Protein AF-A0A2G6N651-F1 (afdb_monomer_lite)

Foldseek 3Di:
DDDDDDDPDDPDPPDDDPPLVLCVLLVFQDQLLDPDLDPLLLDCDPLLVVLLVLLVVCQVVQLAEAEEEEAPQLCLVVSVVVNCVVCVVAAAEAEAEQQQDALQVVLQSVCVSVPRHDDPPPDSVVSLVVVLVVLVVCQVRHAYEYEYAACLSYDLNNLQCVLSQQVSADPRHRSYHYYHYHYVSVVVSCPDPSNVSVVVSHPYYRYRYADDLVSLQVSSVSSRVSRPRPPQEEEPSQNSVLQCVVCVNRSSSSSQLVSQQSVQCVVVSHSYRDNVSSVVSVVVVVVVVCVVVVPDDDVVVVVVVVVVVVVVVVVVVVVPDDPDDDDDDDDDDDDDDDDDDDDDDDDD

Sequence (348 aa):
MSQPMFKPVLPDPAEKPPERVYLDYYRLAEAPFAITPDPDFLFSSNGHRQVLDAIGYAIDGYMGFVLLTGEVGTGKTTICRALLDRLNGKAETVYVINPSISGHELLANILADIGTPPEAGTGKKELIDRLSRHVLANHWQYPFVVIIDDAQTMPLETLEELRLLSNLETDKRKLIQVVLSGQPELLNMLADKRLRQLKQRIAINCHLSPLSAPETESYISRRLHVAGNQGQINFSRAAVRLIHKASGGIPRLINRVSDFSLTAGYVEDSPAIKPAHVKRALCELYDFNLQANGCGSRKLLYEWIVTTVLLVLISLAFLITPIGAGDTAKTKMIEVPPAHGPAILPLK

Secondary structure (DSSP, 8-state):
-PPPP----PPPTT-PPPP-THHHHHT-SS-TT--S--GGG----HHHHHHHHHHHHHHHTT--EEEEEE-TTSSHHHHHHHHHHHHTTTSEEEEES---S-HHHHHHHHHHHTT-PPPTT--HHHHHHHHHHHHHHHTTT--EEEEETTGGGS-HHHHHHHTTGGG-EETTEESEEEEEEE-HHHHHHHTSGGGHHHHHHEEEEEEEPPPPHHHHHHHHHHHHHHTT--S--EE-HHHHHHHHHHHTT-HHHHHHHHHHHHHHHHHTT-SEE-HHHHHHHHHHHHHHHHHHTTSSSHHHHHHHHHHHHHHHHHHHHHHHS---------------------------

pLDDT: mean 81.43, std 19.02, range [32.41, 97.81]

Radius of gyration: 35.0 Å; chains: 1; bounding box: 118×71×78 Å

Structure (mmCIF, N/CA/C/O backbone):
data_AF-A0A2G6N651-F1
#
_entry.id   AF-A0A2G6N651-F1
#
loop_
_atom_site.group_PDB
_atom_site.id
_atom_site.type_symbol
_atom_site.label_atom_id
_atom_site.label_alt_id
_atom_site.label_comp_id
_atom_site.label_asym_id
_atom_site.label_entity_id
_atom_site.label_seq_id
_atom_site.pdbx_PDB_ins_code
_atom_site.Cartn_x
_atom_site.Cartn_y
_atom_site.Cartn_z
_atom_site.occupancy
_atom_site.B_iso_or_equiv
_atom_site.auth_seq_id
_atom_site.auth_comp_id
_atom_site.auth_asym_id
_atom_site.auth_atom_id
_atom_site.pdbx_PDB_model_num
ATOM 1 N N . MET A 1 1 ? 7.440 50.126 -0.811 1.00 39.06 1 MET A N 1
ATOM 2 C CA . MET A 1 1 ? 7.801 49.251 -1.948 1.00 39.06 1 MET A CA 1
ATOM 3 C C . MET A 1 1 ? 7.381 47.838 -1.583 1.00 39.06 1 MET A C 1
ATOM 5 O O . MET A 1 1 ? 8.071 47.170 -0.828 1.00 39.06 1 MET A O 1
ATOM 9 N N . SER A 1 2 ? 6.178 47.457 -1.998 1.00 36.81 2 SER A N 1
ATOM 10 C CA . SER A 1 2 ? 5.523 46.186 -1.677 1.00 36.81 2 SER A CA 1
ATOM 11 C C . SER A 1 2 ? 5.970 45.123 -2.683 1.00 36.81 2 SER A C 1
ATOM 13 O O . SER A 1 2 ? 5.804 45.318 -3.884 1.00 36.81 2 SER A O 1
ATOM 15 N N . GLN A 1 3 ? 6.556 44.021 -2.209 1.00 37.97 3 GLN A N 1
ATOM 16 C CA . GLN A 1 3 ? 6.883 42.867 -3.052 1.00 37.97 3 GLN A CA 1
ATOM 17 C C . GLN A 1 3 ? 5.591 42.189 -3.547 1.00 37.97 3 GLN A C 1
ATOM 19 O O . GLN A 1 3 ? 4.648 42.059 -2.760 1.00 37.97 3 GLN A O 1
ATOM 24 N N . PRO A 1 4 ? 5.513 41.737 -4.811 1.00 41.44 4 PRO A N 1
ATOM 25 C CA . PRO A 1 4 ? 4.352 41.000 -5.280 1.00 41.44 4 PRO A CA 1
ATOM 26 C C . PRO A 1 4 ? 4.363 39.573 -4.716 1.00 41.44 4 PRO A C 1
ATOM 28 O O . PRO A 1 4 ? 5.315 38.813 -4.879 1.00 41.44 4 PRO A O 1
ATOM 31 N N . MET A 1 5 ? 3.267 39.232 -4.040 1.00 37.62 5 MET A N 1
ATOM 32 C CA . MET A 1 5 ? 2.937 37.904 -3.531 1.00 37.62 5 MET A CA 1
ATOM 33 C C . MET A 1 5 ? 2.771 36.934 -4.710 1.00 37.62 5 MET A C 1
ATOM 35 O O . MET A 1 5 ? 1.875 37.105 -5.537 1.00 37.62 5 MET A O 1
ATOM 39 N N . PHE A 1 6 ? 3.636 35.921 -4.790 1.00 38.62 6 PHE A N 1
ATOM 40 C CA . PHE A 1 6 ? 3.532 34.836 -5.764 1.00 38.62 6 PHE A CA 1
ATOM 41 C C . PHE A 1 6 ? 2.253 34.041 -5.464 1.00 38.62 6 PHE A C 1
ATOM 43 O O . PHE A 1 6 ? 2.203 33.268 -4.508 1.00 38.62 6 PHE A O 1
ATOM 50 N N . LYS A 1 7 ? 1.183 34.275 -6.229 1.00 35.97 7 LYS A N 1
ATOM 51 C CA . LYS A 1 7 ? -0.009 33.424 -6.187 1.00 35.97 7 LYS A CA 1
ATOM 52 C C . LYS A 1 7 ? 0.275 32.195 -7.051 1.00 35.97 7 LYS A C 1
ATOM 54 O O . LYS A 1 7 ? 0.502 32.376 -8.247 1.00 35.97 7 LYS A O 1
ATOM 59 N N . PRO A 1 8 ? 0.280 30.972 -6.496 1.00 34.06 8 PRO A N 1
ATOM 60 C CA . PRO A 1 8 ? 0.364 29.781 -7.322 1.00 34.06 8 PRO A CA 1
ATOM 61 C C . PRO A 1 8 ? -0.899 29.730 -8.183 1.00 34.06 8 PRO A C 1
ATOM 63 O O . PRO A 1 8 ? -2.015 29.657 -7.667 1.00 34.06 8 PRO A O 1
ATOM 66 N N . VAL A 1 9 ? -0.724 29.843 -9.498 1.00 42.00 9 VAL A N 1
ATOM 67 C CA . VAL A 1 9 ? -1.792 29.577 -10.460 1.00 42.00 9 VAL A CA 1
ATOM 68 C C . VAL A 1 9 ? -2.041 28.076 -10.386 1.00 42.00 9 VAL A C 1
ATOM 70 O O . VAL A 1 9 ? -1.180 27.286 -10.768 1.00 42.00 9 VAL A O 1
ATOM 73 N N . LEU A 1 10 ? -3.172 27.681 -9.801 1.00 37.97 10 LEU A N 1
ATOM 74 C CA . LEU A 1 10 ? -3.625 26.298 -9.876 1.00 37.97 10 LEU A CA 1
ATOM 75 C C . LEU A 1 10 ? -3.938 26.001 -11.353 1.00 37.97 10 LEU A C 1
ATOM 77 O O . LEU A 1 10 ? -4.647 26.806 -11.963 1.00 37.97 10 LEU A O 1
ATOM 81 N N . PRO A 1 11 ? -3.396 24.917 -11.936 1.00 41.25 11 PRO A N 1
ATOM 82 C CA . PRO A 1 11 ? -3.705 24.547 -13.312 1.00 41.25 11 PRO A CA 1
ATOM 83 C C . PRO A 1 11 ? -5.207 24.277 -13.461 1.00 41.25 11 PRO A C 1
ATOM 85 O O . PRO A 1 11 ? -5.855 23.791 -12.529 1.00 41.25 11 PRO A O 1
ATOM 88 N N . ASP A 1 12 ? -5.751 24.642 -14.621 1.00 38.34 12 ASP A N 1
ATOM 89 C CA . ASP A 1 12 ? -7.164 24.474 -14.953 1.00 38.34 12 ASP A CA 1
ATOM 90 C C . ASP A 1 12 ? -7.532 22.976 -14.874 1.00 38.34 12 ASP A C 1
ATOM 92 O O . ASP A 1 12 ? -6.855 22.154 -15.495 1.00 38.34 12 ASP A O 1
ATOM 96 N N . PRO A 1 13 ? -8.577 22.570 -14.125 1.00 43.41 13 PRO A N 1
ATOM 97 C CA . PRO A 1 13 ? -9.007 21.172 -14.048 1.00 43.41 13 PRO A CA 1
ATOM 98 C C . PRO A 1 13 ? -9.419 20.561 -15.403 1.00 43.41 13 PRO A C 1
ATOM 100 O O . PRO A 1 13 ? -9.575 19.343 -15.483 1.00 43.41 13 PRO A O 1
ATOM 103 N N . ALA A 1 14 ? -9.592 21.373 -16.453 1.00 36.00 14 ALA A N 1
ATOM 104 C CA . ALA A 1 14 ? -9.844 20.929 -17.824 1.00 36.00 14 ALA A CA 1
ATOM 105 C C . ALA A 1 14 ? -8.576 20.805 -18.700 1.00 36.00 14 ALA A C 1
ATOM 107 O O . ALA A 1 14 ? -8.666 20.328 -19.836 1.00 36.00 14 ALA A O 1
ATOM 108 N N . GLU A 1 15 ? -7.398 21.203 -18.210 1.00 32.41 15 GLU A N 1
ATOM 109 C CA . GLU A 1 15 ? -6.143 21.081 -18.954 1.00 32.41 15 GLU A CA 1
ATOM 110 C C . GLU A 1 15 ? -5.679 19.617 -18.923 1.00 32.41 15 GLU A C 1
ATOM 112 O O . GLU A 1 15 ? -5.190 19.106 -17.911 1.00 32.41 15 GLU A O 1
ATOM 117 N N . LYS A 1 16 ? -5.872 18.900 -20.042 1.00 38.50 16 LYS A N 1
ATOM 118 C CA . LYS A 1 16 ? -5.304 17.558 -20.222 1.00 38.50 16 LYS A CA 1
ATOM 119 C C . LYS A 1 16 ? -3.797 17.635 -19.932 1.00 38.50 16 LYS A C 1
ATOM 121 O O . LYS A 1 16 ? -3.136 18.521 -20.478 1.00 38.50 16 LYS A O 1
ATOM 126 N N . PRO A 1 17 ? -3.235 16.727 -19.109 1.00 39.28 17 PRO A N 1
ATOM 127 C CA . PRO A 1 17 ? -1.793 16.684 -18.892 1.00 39.28 17 PRO A CA 1
ATOM 128 C C . PRO A 1 17 ? -1.089 16.599 -20.253 1.00 39.28 17 PRO A C 1
ATOM 130 O O . PRO A 1 17 ? -1.664 15.987 -21.158 1.00 39.28 17 PRO A O 1
ATOM 133 N N . PRO A 1 18 ? 0.110 17.199 -20.414 1.00 45.91 18 PRO A N 1
ATOM 134 C CA . PRO A 1 18 ? 0.787 17.278 -21.705 1.00 45.91 18 PRO A CA 1
ATOM 135 C C . PRO A 1 18 ? 0.765 15.902 -22.364 1.00 45.91 18 PRO A C 1
ATOM 137 O O . PRO A 1 18 ? 1.262 14.931 -21.783 1.00 45.91 18 PRO A O 1
ATOM 140 N N . GLU A 1 19 ? 0.099 15.822 -23.521 1.00 53.50 19 GLU A N 1
ATOM 141 C CA . GLU A 1 19 ? -0.073 14.581 -24.267 1.00 53.50 19 GLU A CA 1
ATOM 142 C C . GLU A 1 19 ? 1.302 13.939 -24.411 1.00 53.50 19 GLU A C 1
ATOM 144 O O . GLU A 1 19 ? 2.260 14.546 -24.900 1.00 53.50 19 GLU A O 1
ATOM 149 N N . ARG A 1 20 ? 1.439 12.725 -23.876 1.00 68.44 20 ARG A N 1
ATOM 150 C CA . ARG A 1 20 ? 2.701 12.003 -23.948 1.00 68.44 20 ARG A CA 1
ATOM 151 C C . ARG A 1 20 ? 2.924 11.681 -25.418 1.00 68.44 20 ARG A C 1
ATOM 153 O O . ARG A 1 20 ? 2.330 10.744 -25.930 1.00 68.44 20 ARG A O 1
ATOM 160 N N . VAL A 1 21 ? 3.779 12.461 -26.075 1.00 75.00 21 VAL A N 1
ATOM 161 C CA . VAL A 1 21 ? 4.005 12.445 -27.534 1.00 75.00 21 VAL A CA 1
ATOM 162 C C . VAL A 1 21 ? 4.327 11.042 -28.075 1.00 75.00 21 VAL A C 1
ATOM 164 O O . VAL A 1 21 ? 4.040 10.722 -29.223 1.00 75.00 21 VAL A O 1
ATOM 167 N N . TYR A 1 22 ? 4.868 10.157 -27.232 1.00 84.88 22 TYR A N 1
ATOM 168 C CA . TYR A 1 22 ? 5.141 8.774 -27.610 1.00 84.88 22 TYR A CA 1
ATOM 169 C C . TYR A 1 22 ? 3.883 7.901 -27.796 1.00 84.88 22 TYR A C 1
ATOM 171 O O . TYR A 1 22 ? 3.995 6.825 -28.381 1.00 84.88 22 TYR A O 1
ATOM 179 N N . LEU A 1 23 ? 2.713 8.287 -27.269 1.00 88.00 23 LEU A N 1
ATOM 180 C CA . LEU A 1 23 ? 1.499 7.459 -27.310 1.00 88.00 23 LEU A CA 1
ATOM 181 C C . LEU A 1 23 ? 1.041 7.218 -28.743 1.00 88.00 23 LEU A C 1
ATOM 183 O O . LEU A 1 23 ? 0.821 6.066 -29.111 1.00 88.00 23 LEU A O 1
ATOM 187 N N . ASP A 1 24 ? 1.000 8.273 -29.555 1.00 86.00 24 ASP A N 1
ATOM 188 C CA . ASP A 1 24 ? 0.631 8.184 -30.968 1.00 86.00 24 ASP A CA 1
ATOM 189 C C . ASP A 1 24 ? 1.644 7.350 -31.752 1.00 86.00 24 ASP A C 1
ATOM 191 O O . ASP A 1 24 ? 1.274 6.475 -32.537 1.00 86.00 24 ASP A O 1
ATOM 195 N N . TYR A 1 25 ? 2.936 7.571 -31.486 1.00 85.81 25 TYR A N 1
ATOM 196 C CA . TYR A 1 25 ? 4.021 6.836 -32.130 1.00 85.81 25 TYR A CA 1
ATOM 197 C C . TYR A 1 25 ? 3.922 5.326 -31.878 1.00 85.81 25 TYR A C 1
ATOM 199 O O . TYR A 1 25 ? 3.986 4.525 -32.812 1.00 85.81 25 TYR A O 1
ATOM 207 N N . TYR A 1 26 ? 3.723 4.931 -30.619 1.00 87.38 26 TYR A N 1
ATOM 208 C CA . TYR A 1 26 ? 3.605 3.526 -30.237 1.00 87.38 26 TYR A CA 1
ATOM 209 C C . TYR A 1 26 ? 2.176 2.969 -30.321 1.00 87.38 26 TYR A C 1
ATOM 211 O O . TYR A 1 26 ? 1.967 1.798 -29.998 1.00 87.38 26 TYR A O 1
ATOM 219 N N . ARG A 1 27 ? 1.203 3.780 -30.758 1.00 88.31 27 ARG A N 1
ATOM 220 C CA . ARG A 1 27 ? -0.220 3.423 -30.882 1.00 88.31 27 ARG A CA 1
ATOM 221 C C . ARG A 1 27 ? -0.823 2.878 -29.585 1.00 88.31 27 ARG A C 1
ATOM 223 O O . ARG A 1 27 ? -1.561 1.894 -29.594 1.00 88.31 27 ARG A O 1
ATOM 230 N N . LEU A 1 28 ? -0.474 3.502 -28.466 1.00 88.56 28 LEU A N 1
ATOM 231 C CA . LEU A 1 28 ? -1.022 3.171 -27.155 1.00 88.56 28 LEU A CA 1
ATOM 232 C C . LEU A 1 28 ? -2.323 3.939 -26.927 1.00 88.56 28 LEU A C 1
ATOM 234 O O . LEU A 1 28 ? -2.413 5.118 -27.260 1.00 88.56 28 LEU A O 1
ATOM 238 N N . ALA A 1 29 ? -3.316 3.278 -26.334 1.00 87.19 29 ALA A N 1
ATOM 239 C CA . ALA A 1 29 ? -4.596 3.907 -26.006 1.00 87.19 29 ALA A CA 1
ATOM 240 C C . ALA A 1 29 ? -4.458 4.897 -24.840 1.00 87.19 29 ALA A C 1
ATOM 242 O O . ALA A 1 29 ? -5.174 5.892 -24.763 1.00 87.19 29 ALA A O 1
ATOM 243 N N . GLU A 1 30 ? -3.520 4.622 -23.937 1.00 88.25 30 GLU A N 1
ATOM 244 C CA . GLU A 1 30 ? -3.274 5.415 -22.742 1.00 88.25 30 GLU A CA 1
ATOM 245 C C . GLU A 1 30 ? -1.846 5.216 -22.221 1.00 88.25 30 GLU A C 1
ATOM 247 O O . GLU A 1 30 ? -1.067 4.408 -22.724 1.00 88.25 30 GLU A O 1
ATOM 252 N N . ALA A 1 31 ? -1.480 5.981 -21.198 1.00 88.06 31 ALA A N 1
ATOM 253 C CA . ALA A 1 31 ? -0.142 6.011 -20.632 1.00 88.06 31 ALA A CA 1
ATOM 254 C C . ALA A 1 31 ? 0.176 4.766 -19.770 1.00 88.06 31 ALA A C 1
ATOM 256 O O . ALA A 1 31 ? -0.238 4.709 -18.609 1.00 88.06 31 ALA A O 1
ATOM 257 N N . PRO A 1 32 ? 1.030 3.823 -20.229 1.00 88.06 32 PRO A N 1
ATOM 258 C CA . PRO A 1 32 ? 1.250 2.550 -19.542 1.00 88.06 32 PRO A CA 1
ATOM 259 C C . PRO A 1 32 ? 1.902 2.711 -18.175 1.00 88.06 32 PRO A C 1
ATOM 261 O O . PRO A 1 32 ? 1.759 1.851 -17.316 1.00 88.06 32 PRO A O 1
ATOM 264 N N . PHE A 1 33 ? 2.619 3.805 -17.933 1.00 89.25 33 PHE A N 1
ATOM 265 C CA . PHE A 1 33 ? 3.379 4.039 -16.704 1.00 89.25 33 PHE A CA 1
ATOM 266 C C . PHE A 1 33 ? 2.927 5.302 -15.962 1.00 89.25 33 PHE A C 1
ATOM 268 O O . PHE A 1 33 ? 3.703 5.903 -15.219 1.00 89.25 33 PHE A O 1
ATOM 275 N N . ALA A 1 34 ? 1.664 5.703 -16.142 1.00 82.25 34 ALA A N 1
ATOM 276 C CA . ALA A 1 34 ? 1.059 6.741 -15.320 1.00 82.25 34 ALA A CA 1
ATOM 277 C C . ALA A 1 34 ? 1.085 6.353 -13.827 1.00 82.25 34 ALA A C 1
ATOM 279 O O . ALA A 1 34 ? 0.914 5.186 -13.460 1.00 82.25 34 ALA A O 1
ATOM 280 N N . ILE A 1 35 ? 1.329 7.344 -12.966 1.00 70.50 35 ILE A N 1
ATOM 281 C CA . ILE A 1 35 ? 1.385 7.177 -11.501 1.00 70.50 35 ILE A CA 1
ATOM 282 C C . ILE A 1 35 ? -0.032 7.123 -10.898 1.00 70.50 35 ILE A C 1
ATOM 284 O O . ILE A 1 35 ? -0.193 6.760 -9.735 1.00 70.50 35 ILE A O 1
ATOM 288 N N . THR A 1 36 ? -1.058 7.467 -11.680 1.00 62.62 36 THR A N 1
ATOM 289 C CA . THR A 1 36 ? -2.455 7.447 -11.251 1.00 62.62 36 THR A CA 1
ATOM 290 C C . THR A 1 36 ? -2.887 6.035 -10.833 1.00 62.62 36 THR A C 1
ATOM 292 O O . THR A 1 36 ? -2.516 5.054 -11.488 1.00 62.62 36 THR A O 1
ATOM 295 N N . PRO A 1 37 ? -3.635 5.910 -9.721 1.00 57.66 37 PRO A N 1
ATOM 296 C CA . PRO A 1 37 ? -4.156 4.635 -9.252 1.00 57.66 37 PRO A CA 1
ATOM 297 C C . PRO A 1 37 ? -5.323 4.213 -10.146 1.00 57.66 37 PRO A C 1
ATOM 299 O O . PRO A 1 37 ? -6.476 4.514 -9.859 1.00 57.66 37 PRO A O 1
ATOM 302 N N . ASP A 1 38 ? -5.000 3.547 -11.247 1.00 65.38 38 ASP A N 1
ATOM 303 C CA . ASP A 1 38 ? -5.975 2.919 -12.129 1.00 65.38 38 ASP A CA 1
ATOM 304 C C . ASP A 1 38 ? -6.102 1.417 -11.779 1.00 65.38 38 ASP A C 1
ATOM 306 O O . ASP A 1 38 ? -5.081 0.708 -11.791 1.00 65.38 38 ASP A O 1
ATOM 310 N N . PRO A 1 39 ? -7.312 0.928 -11.432 1.00 66.62 39 PRO A N 1
ATOM 311 C CA . PRO A 1 39 ? -7.569 -0.482 -11.139 1.00 66.62 39 PRO A CA 1
ATOM 312 C C . PRO A 1 39 ? -7.171 -1.447 -12.264 1.00 66.62 39 PRO A C 1
ATOM 314 O O . PRO A 1 39 ? -6.692 -2.544 -11.971 1.00 66.62 39 PRO A O 1
ATOM 317 N N . ASP A 1 40 ? -7.290 -1.058 -13.534 1.00 67.62 40 ASP A N 1
ATOM 318 C CA . ASP A 1 40 ? -7.008 -1.946 -14.671 1.00 67.62 40 ASP A CA 1
ATOM 319 C C . ASP A 1 40 ? -5.512 -2.272 -14.782 1.00 67.62 40 ASP A C 1
ATOM 321 O O . ASP A 1 40 ? -5.100 -3.361 -15.214 1.00 67.62 40 ASP A O 1
ATOM 325 N N . PHE A 1 41 ? -4.678 -1.362 -14.277 1.00 70.81 41 PHE A N 1
ATOM 326 C CA . PHE A 1 41 ? -3.233 -1.520 -14.195 1.00 70.81 41 PHE A CA 1
ATOM 327 C C . PHE A 1 41 ? -2.748 -2.197 -12.906 1.00 70.81 41 PHE A C 1
ATOM 329 O O . PHE A 1 41 ? -1.530 -2.283 -12.677 1.00 70.81 41 PHE A O 1
ATOM 336 N N . LEU A 1 42 ? -3.660 -2.679 -12.057 1.00 72.31 42 LEU A N 1
ATOM 337 C CA . LEU A 1 42 ? -3.319 -3.402 -10.840 1.00 72.31 42 LEU A CA 1
ATOM 338 C C . LEU A 1 42 ? -2.592 -4.706 -11.196 1.00 72.31 42 LEU A C 1
ATOM 340 O O . LEU A 1 42 ? -3.163 -5.668 -11.708 1.00 72.31 42 LEU A O 1
ATOM 344 N N . PHE A 1 43 ? -1.290 -4.746 -10.921 1.00 76.75 43 PHE A N 1
ATOM 345 C CA . PHE A 1 43 ? -0.497 -5.958 -11.074 1.00 76.75 43 PHE A CA 1
ATOM 346 C C . PHE A 1 43 ? -0.468 -6.722 -9.754 1.00 76.75 43 PHE A C 1
ATOM 348 O O . PHE A 1 43 ? 0.212 -6.326 -8.806 1.00 76.75 43 PHE A O 1
ATOM 355 N N . SER A 1 44 ? -1.178 -7.844 -9.686 1.00 74.31 44 SER A N 1
ATOM 356 C CA . SER A 1 44 ? -1.116 -8.753 -8.541 1.00 74.31 44 SER A CA 1
ATOM 357 C C . SER A 1 44 ? 0.147 -9.618 -8.626 1.00 74.31 44 SER A C 1
ATOM 359 O O . SER A 1 44 ? 0.129 -10.709 -9.201 1.00 74.31 44 SER A O 1
ATOM 361 N N . SER A 1 45 ? 1.255 -9.142 -8.054 1.00 78.81 45 SER A N 1
ATOM 362 C CA . SER A 1 45 ? 2.452 -9.965 -7.848 1.00 78.81 45 SER A CA 1
ATOM 363 C C . SER A 1 45 ? 2.157 -11.122 -6.880 1.00 78.81 45 SER A C 1
ATOM 365 O O . SER A 1 45 ? 1.120 -11.135 -6.203 1.00 78.81 45 SER A O 1
ATOM 367 N N . ASN A 1 46 ? 3.060 -12.105 -6.790 1.00 81.38 46 ASN A N 1
ATOM 368 C CA . ASN A 1 46 ? 2.925 -13.161 -5.780 1.00 81.38 46 ASN A CA 1
ATOM 369 C C . ASN A 1 46 ? 2.935 -12.555 -4.369 1.00 81.38 46 ASN A C 1
ATOM 371 O O . ASN A 1 46 ? 2.102 -12.925 -3.544 1.00 81.38 46 ASN A O 1
ATOM 375 N N . GLY A 1 47 ? 3.811 -11.571 -4.130 1.00 83.56 47 GLY A N 1
ATOM 376 C CA . GLY A 1 47 ? 3.866 -10.831 -2.868 1.00 83.56 47 GLY A CA 1
ATOM 377 C C . GLY A 1 47 ? 2.562 -10.093 -2.549 1.00 83.56 47 GLY A C 1
ATOM 378 O O . GLY A 1 47 ? 2.068 -10.190 -1.430 1.00 83.56 47 GLY A O 1
ATOM 379 N N . HIS A 1 48 ? 1.943 -9.426 -3.533 1.00 86.62 48 HIS A N 1
ATOM 380 C CA . HIS A 1 48 ? 0.652 -8.753 -3.335 1.00 86.62 48 HIS A CA 1
ATOM 381 C C . HIS A 1 48 ? -0.446 -9.730 -2.918 1.00 86.62 48 HIS A C 1
ATOM 383 O O . HIS A 1 48 ? -1.192 -9.439 -1.986 1.00 86.62 48 HIS A O 1
ATOM 389 N N . ARG A 1 49 ? -0.536 -10.893 -3.579 1.00 87.31 49 ARG A N 1
ATOM 390 C CA . ARG A 1 49 ? -1.538 -11.912 -3.233 1.00 87.31 49 ARG A CA 1
ATOM 391 C C . ARG A 1 49 ? -1.330 -12.457 -1.827 1.00 87.31 49 ARG A C 1
ATOM 393 O O . ARG A 1 49 ? -2.272 -12.464 -1.050 1.00 87.31 49 ARG A O 1
ATOM 400 N N . GLN A 1 50 ? -0.097 -12.823 -1.480 1.00 90.75 50 GLN A N 1
ATOM 401 C CA . GLN A 1 50 ? 0.230 -13.331 -0.145 1.00 90.75 50 GLN A CA 1
ATOM 402 C C . GLN A 1 50 ? -0.129 -12.327 0.956 1.00 90.75 50 GLN A C 1
ATOM 404 O O . GLN A 1 50 ? -0.715 -12.704 1.967 1.00 90.75 50 GLN A O 1
ATOM 409 N N . VAL A 1 51 ? 0.178 -11.043 0.746 1.00 93.12 51 VAL A N 1
ATOM 410 C CA . VAL A 1 51 ? -0.175 -9.978 1.692 1.00 93.12 51 VAL A CA 1
ATOM 411 C C . VAL A 1 51 ? -1.692 -9.805 1.795 1.00 93.12 51 VAL A C 1
ATOM 413 O O . VAL A 1 51 ? -2.214 -9.742 2.906 1.00 93.12 51 VAL A O 1
ATOM 416 N N . LEU A 1 52 ? -2.411 -9.754 0.669 1.00 92.44 52 LEU A N 1
ATOM 417 C CA . LEU A 1 52 ? -3.874 -9.637 0.658 1.00 92.44 52 LEU A CA 1
ATOM 418 C C . LEU A 1 52 ? -4.554 -10.825 1.343 1.00 92.44 52 LEU A C 1
ATOM 420 O O . LEU A 1 52 ? -5.521 -10.629 2.075 1.00 92.44 52 LEU A O 1
ATOM 424 N N . ASP A 1 53 ? -4.052 -12.040 1.134 1.00 93.00 53 ASP A N 1
ATOM 425 C CA . ASP A 1 53 ? -4.587 -13.246 1.762 1.00 93.00 53 ASP A CA 1
ATOM 426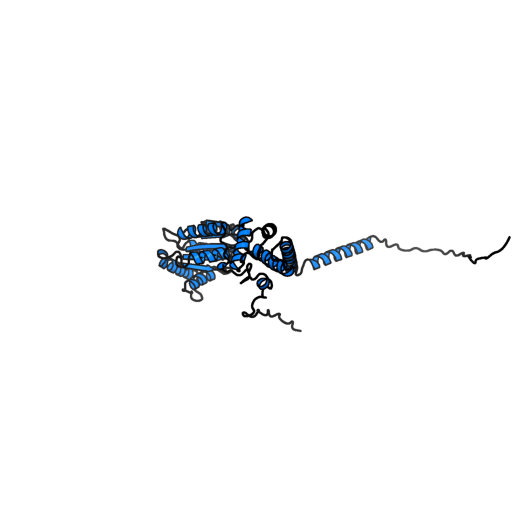 C C . ASP A 1 53 ? -4.303 -13.281 3.263 1.00 93.00 53 ASP A C 1
ATOM 428 O O . ASP A 1 53 ? -5.193 -13.630 4.034 1.00 93.00 53 ASP A O 1
ATOM 432 N N . ALA A 1 54 ? -3.118 -12.846 3.698 1.00 95.19 54 ALA A N 1
ATOM 433 C CA . ALA A 1 54 ? -2.798 -12.719 5.118 1.00 95.19 54 ALA A CA 1
ATOM 434 C C . ALA A 1 54 ? -3.684 -11.674 5.819 1.00 95.19 54 ALA A C 1
ATOM 436 O O . ALA A 1 54 ? -4.188 -11.932 6.913 1.00 95.19 54 ALA A O 1
ATOM 437 N N . ILE A 1 55 ? -3.920 -10.516 5.187 1.00 95.69 55 ILE A N 1
ATOM 438 C CA . ILE A 1 55 ? -4.831 -9.496 5.728 1.00 95.69 55 ILE A CA 1
ATOM 439 C C . ILE A 1 55 ? -6.271 -10.028 5.754 1.00 95.69 55 ILE A C 1
ATOM 441 O O . ILE A 1 55 ? -6.950 -9.890 6.768 1.00 95.69 55 ILE A O 1
ATOM 445 N N . GLY A 1 56 ? -6.725 -10.680 4.678 1.00 93.94 56 GLY A N 1
ATOM 446 C CA . GLY A 1 56 ? -8.050 -11.298 4.613 1.00 93.94 56 GLY A CA 1
ATOM 447 C C . GLY A 1 56 ? -8.258 -12.340 5.713 1.00 93.94 56 GLY A C 1
ATOM 448 O O . GLY A 1 56 ? -9.238 -12.265 6.444 1.00 93.94 56 GLY A O 1
ATOM 449 N N . TYR A 1 57 ? -7.285 -13.232 5.911 1.00 94.06 57 TYR A N 1
ATOM 450 C CA . TYR A 1 57 ? -7.303 -14.223 6.987 1.00 94.06 57 TYR A CA 1
ATOM 451 C C . TYR A 1 57 ? -7.419 -13.581 8.379 1.00 94.06 57 TYR A C 1
ATOM 453 O O . TYR A 1 57 ? -8.181 -14.060 9.217 1.00 94.06 57 TYR A O 1
ATOM 461 N N . ALA A 1 58 ? -6.701 -12.481 8.636 1.00 94.06 58 ALA A N 1
ATOM 462 C CA . ALA A 1 58 ? -6.803 -11.769 9.911 1.00 94.06 58 ALA A CA 1
ATOM 463 C C . ALA A 1 58 ? -8.189 -11.155 10.144 1.00 94.06 58 ALA A C 1
ATOM 465 O O . ALA A 1 58 ? -8.688 -11.201 11.269 1.00 94.06 58 ALA A O 1
ATOM 466 N N . ILE A 1 59 ? -8.788 -10.586 9.093 1.00 93.38 59 ILE A N 1
ATOM 467 C CA . ILE A 1 59 ? -10.117 -9.968 9.142 1.00 93.38 59 ILE A CA 1
ATOM 468 C C . ILE A 1 59 ? -11.183 -11.037 9.388 1.00 93.38 59 ILE A C 1
ATOM 470 O O . ILE A 1 59 ? -11.987 -10.888 10.308 1.00 93.38 59 ILE A O 1
ATOM 474 N N . ASP A 1 60 ? -11.146 -12.134 8.629 1.00 91.19 60 ASP A N 1
ATOM 475 C CA . ASP A 1 60 ? -12.090 -13.251 8.757 1.00 91.19 60 ASP A CA 1
ATOM 476 C C . ASP A 1 60 ? -11.964 -13.944 10.128 1.00 91.19 60 ASP A C 1
ATOM 478 O O . ASP A 1 60 ? -12.954 -14.378 10.718 1.00 91.19 60 ASP A O 1
ATOM 482 N N . GLY A 1 61 ? -10.743 -14.008 10.668 1.00 91.00 61 GLY A N 1
ATOM 483 C CA . GLY A 1 61 ? -10.445 -14.537 11.999 1.00 91.00 61 GLY A CA 1
ATOM 484 C C . GLY A 1 61 ? -10.710 -13.568 13.156 1.00 91.00 61 GLY A C 1
ATOM 485 O O . GLY A 1 61 ? -10.445 -13.925 14.303 1.00 91.00 61 GLY A O 1
ATOM 486 N N . TYR A 1 62 ? -11.201 -12.351 12.890 1.00 90.94 62 TYR A N 1
ATOM 487 C CA . TYR A 1 62 ? -11.412 -11.295 13.885 1.00 90.94 62 TYR A CA 1
ATOM 488 C C . TYR A 1 62 ? -10.184 -11.034 14.780 1.00 90.94 62 TYR A C 1
ATOM 490 O O . TYR A 1 62 ? -10.311 -10.843 15.994 1.00 90.94 62 TYR A O 1
ATOM 498 N N . MET A 1 63 ? -8.980 -11.029 14.201 1.00 91.00 63 MET A N 1
ATOM 499 C CA . MET A 1 63 ? -7.731 -10.944 14.969 1.00 91.00 63 MET A CA 1
ATOM 500 C C . MET A 1 63 ? -7.364 -9.522 15.427 1.00 91.00 63 MET A C 1
ATOM 502 O O . MET A 1 63 ? -6.431 -9.343 16.212 1.00 91.00 63 MET A O 1
ATOM 506 N N . GLY A 1 64 ? -8.102 -8.501 14.990 1.00 91.94 64 GLY A N 1
ATOM 507 C CA . GLY A 1 64 ? -7.933 -7.114 15.411 1.00 91.94 64 GLY A CA 1
ATOM 508 C C . GLY A 1 64 ? -6.961 -6.346 14.519 1.00 91.94 64 GLY A C 1
ATOM 509 O O . GLY A 1 64 ? -7.322 -5.946 13.414 1.00 91.94 64 GLY A O 1
ATOM 510 N N . PHE A 1 65 ? -5.750 -6.067 15.011 1.00 95.00 65 PHE A N 1
ATOM 511 C CA . PHE A 1 65 ? -4.801 -5.195 14.310 1.00 95.00 65 PHE A CA 1
ATOM 512 C C . PHE A 1 65 ? -3.910 -5.974 13.344 1.00 95.00 65 PHE A C 1
ATOM 514 O O . PHE A 1 65 ? -3.286 -6.973 13.712 1.00 95.00 65 PHE A O 1
ATOM 521 N N . VAL A 1 66 ? -3.778 -5.445 12.133 1.00 96.75 66 VAL A N 1
ATOM 522 C CA . VAL A 1 66 ? -2.866 -5.914 11.093 1.00 96.75 66 VAL A CA 1
ATOM 523 C C . VAL A 1 66 ? -1.955 -4.768 10.691 1.00 96.75 66 VAL A C 1
ATOM 525 O O . VAL A 1 66 ? -2.408 -3.645 10.489 1.00 96.75 66 VAL A O 1
ATOM 528 N N . LEU A 1 67 ? -0.667 -5.054 10.564 1.00 97.50 67 LEU A N 1
ATOM 529 C CA . LEU A 1 67 ? 0.330 -4.107 10.093 1.00 97.50 67 LEU A CA 1
ATOM 530 C C . LEU A 1 67 ? 0.769 -4.490 8.679 1.00 97.50 67 LEU A C 1
ATOM 532 O O . LEU A 1 67 ? 1.187 -5.620 8.449 1.00 97.50 67 LEU A O 1
ATOM 536 N N . LEU A 1 68 ? 0.700 -3.546 7.748 1.00 97.31 68 LEU A N 1
ATOM 537 C CA . LEU A 1 68 ? 1.242 -3.632 6.400 1.00 97.31 68 LEU A CA 1
ATOM 538 C C . LEU A 1 68 ? 2.382 -2.623 6.266 1.00 97.31 68 LEU A C 1
ATOM 540 O O . LEU A 1 68 ? 2.165 -1.415 6.261 1.00 97.31 68 LEU A O 1
ATOM 544 N N . THR A 1 69 ? 3.607 -3.117 6.128 1.00 96.94 69 THR A N 1
ATOM 545 C CA . THR A 1 69 ? 4.796 -2.276 5.932 1.00 96.94 69 THR A CA 1
ATOM 546 C C . THR A 1 69 ? 5.380 -2.461 4.544 1.00 96.94 69 THR A C 1
ATOM 548 O O . THR A 1 69 ? 5.187 -3.493 3.914 1.00 96.94 69 THR A O 1
ATOM 551 N N . GLY A 1 70 ? 6.117 -1.475 4.047 1.00 95.25 70 GLY A N 1
ATOM 552 C CA . GLY A 1 70 ? 6.825 -1.579 2.774 1.00 95.25 70 GLY A CA 1
ATOM 553 C C . GLY A 1 70 ? 7.419 -0.244 2.354 1.00 95.25 70 GLY A C 1
ATOM 554 O O . GLY A 1 70 ? 6.946 0.810 2.781 1.00 95.25 70 GLY A O 1
ATOM 555 N N . GLU A 1 71 ? 8.434 -0.279 1.499 1.00 95.00 71 GLU A N 1
ATOM 556 C CA . GLU A 1 71 ? 9.110 0.929 1.011 1.00 95.00 71 GLU A CA 1
ATOM 557 C C . GLU A 1 71 ? 8.168 1.879 0.248 1.00 95.00 71 GLU A C 1
ATOM 559 O O . GLU A 1 71 ? 7.058 1.526 -0.177 1.00 95.00 71 GLU A O 1
ATOM 564 N N . VAL A 1 72 ? 8.592 3.130 0.069 1.00 92.19 72 VAL A N 1
ATOM 565 C CA . VAL A 1 72 ? 7.830 4.101 -0.727 1.00 92.19 72 VAL A CA 1
ATOM 566 C C . VAL A 1 72 ? 7.665 3.589 -2.158 1.00 92.19 72 VAL A C 1
ATOM 568 O O . VAL A 1 72 ? 8.628 3.263 -2.845 1.00 92.19 72 VAL A O 1
ATOM 571 N N . GLY A 1 73 ? 6.419 3.555 -2.636 1.00 88.19 73 GLY A N 1
ATOM 572 C CA . GLY A 1 73 ? 6.116 3.162 -4.011 1.00 88.19 73 GLY A CA 1
ATOM 573 C C . GLY A 1 73 ? 6.114 1.656 -4.286 1.00 88.19 73 GLY A C 1
ATOM 574 O O . GLY A 1 73 ? 6.069 1.294 -5.460 1.00 88.19 73 GLY A O 1
ATOM 575 N N . THR A 1 74 ? 6.125 0.797 -3.254 1.00 91.12 74 THR A N 1
ATOM 576 C CA . THR A 1 74 ? 5.966 -0.668 -3.399 1.00 91.12 74 THR A CA 1
ATOM 577 C C . THR A 1 74 ? 4.553 -1.119 -3.758 1.00 91.12 74 THR A C 1
ATOM 579 O O . THR A 1 74 ? 4.391 -2.237 -4.225 1.00 91.12 74 THR A O 1
ATOM 582 N N . GLY A 1 75 ? 3.543 -0.258 -3.592 1.00 89.44 75 GLY A N 1
ATOM 583 C CA . GLY A 1 75 ? 2.142 -0.585 -3.891 1.00 89.44 75 GLY A CA 1
ATOM 584 C C . GLY A 1 75 ? 1.252 -0.798 -2.664 1.00 89.44 75 GLY A C 1
ATOM 585 O O . GLY A 1 75 ? 0.190 -1.393 -2.789 1.00 89.44 75 GLY A O 1
ATOM 586 N N . LYS A 1 76 ? 1.633 -0.303 -1.479 1.00 92.75 76 LYS A N 1
ATOM 587 C CA . LYS A 1 76 ? 0.804 -0.401 -0.259 1.00 92.75 76 LYS A CA 1
ATOM 588 C C . LYS A 1 76 ? -0.613 0.159 -0.442 1.00 92.75 76 LYS A C 1
ATOM 590 O O . LYS A 1 76 ? -1.577 -0.568 -0.246 1.00 92.75 76 LYS A O 1
ATOM 595 N N . THR A 1 77 ? -0.745 1.392 -0.935 1.00 90.81 77 THR A N 1
ATOM 596 C CA . THR A 1 77 ? -2.046 2.004 -1.265 1.00 90.81 77 THR A CA 1
ATOM 597 C C . THR A 1 77 ? -2.824 1.174 -2.286 1.00 90.81 77 THR A C 1
ATOM 599 O O . THR A 1 77 ? -4.037 1.022 -2.182 1.00 90.81 77 THR A O 1
ATOM 602 N N . THR A 1 78 ? -2.128 0.569 -3.251 1.00 88.25 78 THR A N 1
ATOM 603 C CA . THR A 1 78 ? -2.721 -0.343 -4.236 1.00 88.25 78 THR A CA 1
ATOM 604 C C . THR A 1 78 ? -3.294 -1.601 -3.569 1.00 88.25 78 THR A C 1
ATOM 606 O O . THR A 1 78 ? -4.395 -2.018 -3.916 1.00 88.25 78 THR A O 1
ATOM 609 N N . ILE A 1 79 ? -2.609 -2.166 -2.568 1.00 91.00 79 ILE A N 1
ATOM 610 C CA . ILE A 1 79 ? -3.136 -3.260 -1.735 1.00 91.00 79 ILE A CA 1
ATOM 611 C C . ILE A 1 79 ? -4.347 -2.800 -0.921 1.00 91.00 79 ILE A C 1
ATOM 613 O O . ILE A 1 79 ? -5.342 -3.516 -0.889 1.00 91.00 79 ILE A O 1
ATOM 617 N N . CYS A 1 80 ? -4.303 -1.618 -0.299 1.00 92.62 80 CYS A N 1
ATOM 618 C CA . CYS A 1 80 ? -5.438 -1.077 0.457 1.00 92.62 80 CYS A CA 1
ATOM 619 C C . CYS A 1 80 ? -6.691 -0.942 -0.422 1.00 92.62 80 CYS A C 1
ATOM 621 O O . CYS A 1 80 ? -7.780 -1.324 -0.002 1.00 92.62 80 CYS A O 1
ATOM 623 N N . ARG A 1 81 ? -6.539 -0.467 -1.665 1.00 90.00 81 ARG A N 1
ATOM 624 C CA . ARG A 1 81 ? -7.637 -0.386 -2.643 1.00 90.00 81 ARG A CA 1
ATOM 625 C C . ARG A 1 81 ? -8.159 -1.766 -3.044 1.00 90.00 81 ARG A C 1
ATOM 627 O O . ARG A 1 81 ? -9.354 -2.004 -2.932 1.00 90.00 81 ARG A O 1
ATOM 634 N N . ALA A 1 82 ? -7.273 -2.699 -3.391 1.00 89.50 82 ALA A N 1
ATOM 635 C CA . ALA A 1 82 ? -7.673 -4.072 -3.704 1.00 89.50 82 ALA A CA 1
ATOM 636 C C . ALA A 1 82 ? -8.376 -4.771 -2.522 1.00 89.50 82 ALA A C 1
ATOM 638 O O . ALA A 1 82 ? -9.263 -5.600 -2.720 1.00 89.50 82 ALA A O 1
ATOM 639 N N . LEU A 1 83 ? -7.992 -4.438 -1.286 1.00 92.62 83 LEU A N 1
ATOM 640 C CA . LEU A 1 83 ? -8.655 -4.925 -0.083 1.00 92.62 83 LEU A CA 1
ATOM 641 C C . LEU A 1 83 ? -10.066 -4.341 0.059 1.00 92.62 83 LEU A C 1
ATOM 643 O O . LEU A 1 83 ? -10.987 -5.103 0.336 1.00 92.62 83 LEU A O 1
ATOM 647 N N . LEU A 1 84 ? -10.253 -3.036 -0.166 1.00 92.50 84 LEU A N 1
ATOM 648 C CA . LEU A 1 84 ? -11.581 -2.408 -0.180 1.00 92.50 84 LEU A CA 1
ATOM 649 C C . LEU A 1 84 ? -12.502 -3.079 -1.206 1.00 92.50 84 LEU A C 1
ATOM 651 O O . LEU A 1 84 ? -13.620 -3.454 -0.864 1.00 92.50 84 LEU A O 1
ATOM 655 N N . ASP A 1 85 ? -12.006 -3.324 -2.420 1.00 90.69 85 ASP A N 1
ATOM 656 C CA . ASP A 1 85 ? -12.776 -4.001 -3.469 1.00 90.69 85 ASP A CA 1
ATOM 657 C C . ASP A 1 85 ? -13.144 -5.439 -3.068 1.00 90.69 85 ASP A C 1
ATOM 659 O O . ASP A 1 85 ? -14.278 -5.877 -3.266 1.00 90.69 85 ASP A O 1
ATOM 663 N N . ARG A 1 86 ? -12.212 -6.176 -2.442 1.00 90.12 86 ARG A N 1
ATOM 664 C CA . ARG A 1 86 ? -12.451 -7.539 -1.926 1.00 90.12 86 ARG A CA 1
ATOM 665 C C . ARG A 1 86 ? -13.501 -7.569 -0.811 1.00 90.12 86 ARG A C 1
ATOM 667 O O . ARG A 1 86 ? -14.221 -8.565 -0.693 1.00 90.12 86 ARG A O 1
ATOM 674 N N . LEU A 1 87 ? -13.540 -6.524 0.016 1.00 92.56 87 LEU A N 1
ATOM 675 C CA . LEU A 1 87 ? -14.428 -6.382 1.171 1.00 92.56 87 LEU A CA 1
ATOM 676 C C . LEU A 1 87 ? -15.785 -5.757 0.826 1.00 92.56 87 LEU A C 1
ATOM 678 O O . LEU A 1 87 ? -16.697 -5.816 1.651 1.00 92.56 87 LEU A O 1
ATOM 682 N N . ASN A 1 88 ? -15.945 -5.200 -0.374 1.00 92.06 88 ASN A N 1
ATOM 683 C CA . ASN A 1 88 ? -17.192 -4.585 -0.805 1.00 92.06 88 ASN A CA 1
ATOM 684 C C . ASN A 1 88 ? -18.374 -5.571 -0.687 1.00 92.06 88 ASN A C 1
ATOM 686 O O . ASN A 1 88 ? -18.330 -6.689 -1.207 1.00 92.06 88 ASN A O 1
ATOM 690 N N . GLY A 1 89 ? -19.416 -5.172 0.047 1.00 89.50 89 GLY A N 1
ATOM 691 C CA . GLY A 1 89 ? -20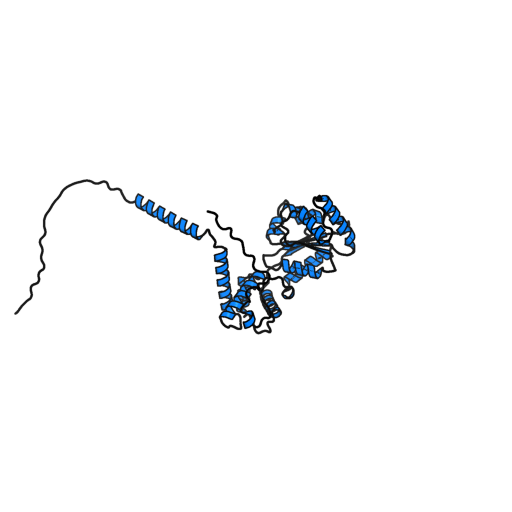.582 -6.010 0.354 1.00 89.50 89 GLY A CA 1
ATOM 692 C C . GLY A 1 89 ? -20.335 -7.153 1.351 1.00 89.50 89 GLY A C 1
ATOM 693 O O . GLY A 1 89 ? -21.242 -7.946 1.592 1.00 89.50 89 GLY A O 1
ATOM 694 N N . LYS A 1 90 ? -19.130 -7.261 1.925 1.00 91.62 90 LYS A N 1
ATOM 695 C CA . LYS A 1 90 ? -18.744 -8.292 2.909 1.00 91.62 90 LYS A CA 1
ATOM 696 C C . LYS A 1 90 ? -18.288 -7.719 4.247 1.00 91.62 90 LYS A C 1
ATOM 698 O O . LYS A 1 90 ? -18.269 -8.453 5.230 1.00 91.62 90 LYS A O 1
ATOM 703 N N . ALA A 1 91 ? -17.907 -6.448 4.285 1.00 92.62 91 ALA A N 1
ATOM 704 C CA . ALA A 1 91 ? -17.533 -5.719 5.488 1.00 92.62 91 ALA A CA 1
ATOM 705 C C . ALA A 1 91 ? -18.049 -4.278 5.415 1.00 92.62 91 ALA A C 1
ATOM 707 O O . ALA A 1 91 ? -18.222 -3.725 4.328 1.00 92.62 91 ALA A O 1
ATOM 708 N N . GLU A 1 92 ? -18.246 -3.660 6.575 1.00 93.44 92 GLU A N 1
ATOM 709 C CA . GLU A 1 92 ? -18.383 -2.211 6.678 1.00 93.44 92 GLU A CA 1
ATOM 710 C C . GLU A 1 92 ? -16.974 -1.616 6.790 1.00 93.44 92 GLU A C 1
ATOM 712 O O . GLU A 1 92 ? -16.235 -1.933 7.725 1.00 93.44 92 GLU A O 1
ATOM 717 N N . THR A 1 93 ? -16.562 -0.819 5.802 1.00 94.88 93 THR A N 1
ATOM 718 C CA . THR A 1 93 ? -15.175 -0.351 5.670 1.00 94.88 93 THR A CA 1
ATOM 719 C C . THR A 1 93 ? -15.061 1.162 5.801 1.00 94.88 93 THR A C 1
ATOM 721 O O . THR A 1 93 ? -15.780 1.887 5.119 1.00 94.88 93 THR A O 1
ATOM 724 N N . VAL A 1 94 ? -14.080 1.629 6.570 1.00 95.00 94 VAL A N 1
ATOM 725 C CA . VAL A 1 94 ? -13.665 3.038 6.643 1.00 95.00 94 VAL A CA 1
ATOM 726 C C . VAL A 1 94 ? -12.222 3.158 6.157 1.00 95.00 94 VAL A C 1
ATOM 728 O O . VAL A 1 94 ? -11.365 2.385 6.591 1.00 95.00 94 VAL A O 1
ATOM 731 N N . TYR A 1 95 ? -11.939 4.109 5.261 1.00 95.12 95 TYR A N 1
ATOM 732 C CA . TYR A 1 95 ? -10.607 4.292 4.673 1.00 95.12 95 TYR A CA 1
ATOM 733 C C . TYR A 1 95 ? -10.040 5.688 4.940 1.00 95.12 95 TYR A C 1
ATOM 735 O O . TYR A 1 95 ? -10.514 6.687 4.406 1.00 95.12 95 TYR A O 1
ATOM 743 N N . VAL A 1 96 ? -8.969 5.745 5.731 1.00 92.75 96 VAL A N 1
ATOM 744 C CA . VAL A 1 96 ? -8.312 6.981 6.165 1.00 92.75 96 VAL A CA 1
ATOM 745 C C . VAL A 1 96 ? -7.020 7.182 5.370 1.00 92.75 96 VAL A C 1
ATOM 747 O O . VAL A 1 96 ? -6.068 6.427 5.540 1.00 92.75 96 VAL A O 1
ATOM 750 N N . ILE A 1 97 ? -6.983 8.205 4.506 1.00 81.75 97 ILE A N 1
ATOM 751 C CA . ILE A 1 97 ? -5.849 8.499 3.596 1.00 81.75 97 ILE A CA 1
ATOM 752 C C . ILE A 1 97 ? -4.912 9.582 4.157 1.00 81.75 97 ILE A C 1
ATOM 754 O O . ILE A 1 97 ? -3.747 9.654 3.784 1.00 81.75 97 ILE A O 1
ATOM 758 N N . ASN A 1 98 ? -5.402 10.432 5.063 1.00 80.31 98 ASN A N 1
ATOM 759 C CA . ASN A 1 98 ? -4.606 11.477 5.706 1.00 80.31 98 ASN A CA 1
ATOM 760 C C . ASN A 1 98 ? -4.754 11.382 7.227 1.00 80.31 98 ASN A C 1
ATOM 762 O O . ASN A 1 98 ? -5.598 12.067 7.811 1.00 80.31 98 ASN A O 1
ATOM 766 N N . PRO A 1 99 ? -3.965 10.526 7.889 1.00 84.00 99 PRO A N 1
ATOM 767 C CA . PRO A 1 99 ? -4.147 10.275 9.306 1.00 84.00 99 PRO A CA 1
ATOM 768 C C . PRO A 1 99 ? -3.324 11.243 10.179 1.00 84.00 99 PRO A C 1
ATOM 770 O O . PRO A 1 99 ? -3.164 11.009 11.374 1.00 84.00 99 PRO A O 1
ATOM 773 N N . SER A 1 100 ? -2.819 12.351 9.614 1.00 88.69 100 SER A N 1
ATOM 774 C CA . SER A 1 100 ? -2.107 13.418 10.342 1.00 88.69 100 SER A CA 1
ATOM 775 C C . SER A 1 100 ? -3.061 14.304 11.168 1.00 88.69 100 SER A C 1
ATOM 777 O O . SER A 1 100 ? -3.010 15.533 11.104 1.00 88.69 100 SER A O 1
ATOM 779 N N . ILE A 1 101 ? -3.949 13.671 11.929 1.00 90.38 101 ILE A N 1
ATOM 780 C CA . ILE A 1 101 ? -5.026 14.287 12.706 1.00 90.38 101 ILE A CA 1
ATOM 781 C C . ILE A 1 101 ? -5.001 13.775 14.149 1.00 90.38 101 ILE A C 1
ATOM 783 O O . ILE A 1 101 ? -4.352 12.772 14.476 1.00 90.38 101 ILE A O 1
ATOM 787 N N . SER A 1 102 ? -5.706 14.469 15.037 1.00 92.31 102 SER A N 1
ATOM 788 C CA . SER A 1 102 ? -5.875 14.025 16.422 1.00 92.31 102 SER A CA 1
ATOM 789 C C . SER A 1 102 ? -6.752 12.769 16.506 1.00 92.31 102 SER A C 1
ATOM 791 O O . SER A 1 102 ? -7.589 12.516 15.639 1.00 92.31 102 SER A O 1
ATOM 793 N N . GLY A 1 103 ? -6.634 11.985 17.582 1.00 90.44 103 GLY A N 1
ATOM 794 C CA . GLY A 1 103 ? -7.511 10.821 17.771 1.00 90.44 103 GLY A CA 1
ATOM 795 C C . GLY A 1 103 ? -8.981 11.188 17.977 1.00 90.44 103 GLY A C 1
ATOM 796 O O . GLY A 1 103 ? -9.862 10.387 17.675 1.00 90.44 103 GLY A O 1
ATOM 797 N N . HIS A 1 104 ? -9.266 12.414 18.423 1.00 92.88 104 HIS A N 1
ATOM 798 C CA . HIS A 1 104 ? -10.628 12.938 18.456 1.00 92.88 104 HIS A CA 1
ATOM 799 C C . HIS A 1 104 ? -11.198 13.125 17.042 1.00 92.88 104 HIS A C 1
ATOM 801 O O . HIS A 1 104 ? -12.282 12.618 16.759 1.00 92.88 104 HIS A O 1
ATOM 807 N N . GLU A 1 105 ? -10.453 13.792 16.157 1.00 92.25 105 GLU A N 1
ATOM 808 C CA . GLU A 1 105 ? -10.838 13.988 14.754 1.00 92.25 105 GLU A CA 1
ATOM 809 C C . GLU A 1 105 ? -10.918 12.661 14.001 1.00 92.25 105 GLU A C 1
ATOM 811 O O . GLU A 1 105 ? -11.840 12.463 13.220 1.00 92.25 105 GLU A O 1
ATOM 816 N N . LEU A 1 106 ? -10.013 11.716 14.277 1.00 92.56 106 LEU A N 1
ATOM 817 C CA . LEU A 1 106 ? -10.066 10.383 13.682 1.00 92.56 106 LEU A CA 1
ATOM 818 C C . LEU A 1 106 ? -11.388 9.676 14.001 1.00 92.56 106 LEU A C 1
ATOM 820 O O . LEU A 1 106 ? -12.046 9.169 13.097 1.00 92.56 106 LEU A O 1
ATOM 824 N N . LEU A 1 107 ? -11.798 9.661 15.273 1.00 92.56 107 LEU A N 1
ATOM 825 C CA . LEU A 1 107 ? -13.074 9.067 15.681 1.00 92.56 107 LEU A CA 1
ATOM 826 C C . LEU A 1 107 ? -14.269 9.797 15.058 1.00 92.56 107 LEU A C 1
ATOM 828 O O . LEU A 1 107 ? -15.232 9.151 14.653 1.00 92.56 107 LEU A O 1
ATOM 832 N N . ALA A 1 108 ? -14.210 11.128 14.972 1.00 93.00 108 ALA A N 1
ATOM 833 C CA . ALA A 1 108 ? -15.259 11.922 14.344 1.00 93.00 108 ALA A CA 1
ATOM 834 C C . ALA A 1 108 ? -15.384 11.619 12.843 1.00 93.00 108 ALA A C 1
ATOM 836 O O . ALA A 1 108 ? -16.499 11.448 12.356 1.00 93.00 108 ALA A O 1
ATOM 837 N N . ASN A 1 109 ? -14.257 11.479 12.141 1.00 92.25 109 ASN A N 1
ATOM 838 C CA . ASN A 1 109 ? -14.215 11.119 10.725 1.00 92.25 109 ASN A CA 1
ATOM 839 C C . ASN A 1 109 ? -14.747 9.702 10.490 1.00 92.25 109 ASN A C 1
ATOM 841 O O . ASN A 1 109 ? -15.562 9.508 9.598 1.00 92.25 109 ASN A O 1
ATOM 845 N N . ILE A 1 110 ? -14.372 8.731 11.333 1.00 93.12 110 ILE A N 1
ATOM 846 C CA . ILE A 1 110 ? -14.920 7.365 11.267 1.00 93.12 110 ILE A CA 1
ATOM 847 C C . ILE A 1 110 ? -16.448 7.391 11.418 1.00 93.12 110 ILE A C 1
ATOM 849 O O . ILE A 1 110 ? -17.155 6.753 10.645 1.00 93.12 110 ILE A O 1
ATOM 853 N N . LEU A 1 111 ? -16.966 8.137 12.398 1.00 93.75 111 LEU A N 1
ATOM 854 C CA . LEU A 1 111 ? -18.408 8.267 12.624 1.00 93.75 111 LEU A CA 1
ATOM 855 C C . LEU A 1 111 ? -19.130 8.980 11.471 1.00 93.75 111 LEU A C 1
ATOM 857 O O . LEU A 1 111 ? -20.271 8.635 11.161 1.00 93.75 111 LEU A O 1
ATOM 861 N N . ALA A 1 112 ? -18.484 9.960 10.839 1.00 92.75 112 ALA A N 1
ATOM 862 C CA . ALA A 1 112 ? -19.012 10.632 9.658 1.00 92.75 112 ALA A CA 1
ATOM 863 C C . ALA A 1 112 ? -19.082 9.685 8.448 1.00 92.75 112 ALA A C 1
ATOM 865 O O . ALA A 1 112 ? -20.121 9.641 7.790 1.00 92.75 112 ALA A O 1
ATOM 866 N N . ASP A 1 113 ? -18.039 8.883 8.209 1.00 91.44 113 ASP A N 1
ATOM 867 C CA . ASP A 1 113 ? -17.967 7.934 7.088 1.00 91.44 113 ASP A CA 1
ATOM 868 C C . ASP A 1 113 ? -19.042 6.839 7.169 1.00 91.44 113 ASP A C 1
ATOM 870 O O . ASP A 1 113 ? -19.584 6.426 6.145 1.00 91.44 113 ASP A O 1
ATOM 874 N N . ILE A 1 114 ? -19.414 6.412 8.379 1.00 90.69 114 ILE A N 1
ATOM 875 C CA . ILE A 1 114 ? -20.495 5.431 8.603 1.00 90.69 114 ILE A CA 1
ATOM 876 C C . ILE A 1 114 ? -21.897 6.074 8.636 1.00 90.69 114 ILE A C 1
ATOM 878 O O . ILE A 1 114 ? -22.886 5.409 8.938 1.00 90.69 114 ILE A O 1
ATOM 882 N N . GLY A 1 115 ? -22.002 7.378 8.347 1.00 90.88 115 GLY A N 1
ATOM 883 C CA . GLY A 1 115 ? -23.272 8.104 8.242 1.00 90.88 115 GLY A CA 1
ATOM 884 C C . GLY A 1 115 ? -23.839 8.640 9.561 1.00 90.88 115 GLY A C 1
ATOM 885 O O . GLY A 1 115 ? -25.003 9.035 9.609 1.00 90.88 115 GLY A O 1
ATOM 886 N N . THR A 1 116 ? -23.039 8.690 10.631 1.00 91.31 116 THR A N 1
ATOM 887 C CA . THR A 1 116 ? -23.447 9.174 11.968 1.00 91.31 116 THR A CA 1
ATOM 888 C C . THR A 1 116 ? -22.550 10.310 12.488 1.00 91.31 116 THR A C 1
ATOM 890 O O . THR A 1 116 ? -21.974 10.200 13.576 1.00 91.31 116 THR A O 1
ATOM 893 N N . PRO A 1 117 ? -22.396 11.419 11.739 1.00 91.44 117 PRO A N 1
ATOM 894 C CA . PRO A 1 117 ? -21.474 12.486 12.110 1.00 91.44 117 PRO A CA 1
ATOM 895 C C . PRO A 1 117 ? -21.800 13.042 13.509 1.00 91.44 117 PRO A C 1
ATOM 897 O O . PRO A 1 117 ? -22.970 13.280 13.827 1.00 91.44 117 PRO A O 1
ATOM 900 N N . PR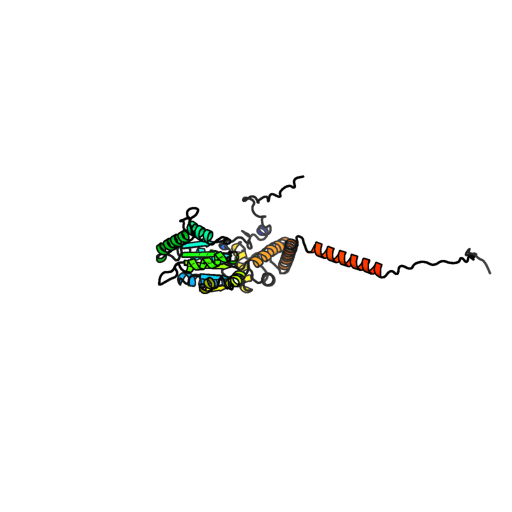O A 1 118 ? -20.791 13.240 14.375 1.00 92.31 118 PRO A N 1
ATOM 901 C CA . PRO A 1 118 ? -21.017 13.782 15.706 1.00 92.31 118 PRO A CA 1
ATOM 902 C C . PRO A 1 118 ? -21.343 15.278 15.659 1.00 92.31 118 PRO A C 1
ATOM 904 O O . PRO A 1 118 ? -20.954 15.996 14.739 1.00 92.31 118 PRO A O 1
ATOM 907 N N . GLU A 1 119 ? -22.017 15.767 16.698 1.00 91.69 119 GLU A N 1
ATOM 908 C CA . GLU A 1 119 ? -22.262 17.200 16.875 1.00 91.69 119 GLU A CA 1
ATOM 909 C C . GLU A 1 119 ? -20.967 17.935 17.253 1.00 91.69 119 GLU A C 1
ATOM 911 O O . GLU A 1 119 ? -20.056 17.361 17.867 1.00 91.69 119 GLU A O 1
ATOM 916 N N . ALA A 1 120 ? -20.887 19.226 16.926 1.00 87.94 120 ALA A N 1
ATOM 917 C CA . ALA A 1 120 ? -19.738 20.049 17.285 1.00 87.94 120 ALA A CA 1
ATOM 918 C C . ALA A 1 120 ? -19.540 20.081 18.811 1.00 87.94 120 ALA A C 1
ATOM 920 O O . ALA A 1 120 ? -20.480 20.301 19.571 1.00 87.94 120 ALA A O 1
ATOM 921 N N . GLY A 1 121 ? -18.303 19.861 19.264 1.00 88.88 121 GLY A N 1
ATOM 922 C CA . GLY A 1 121 ? -17.974 19.808 20.692 1.00 88.88 121 GLY A CA 1
ATOM 923 C C . GLY A 1 121 ? -18.301 18.478 21.382 1.00 88.88 121 GLY A C 1
ATOM 924 O O . GLY A 1 121 ? -18.134 18.380 22.598 1.00 88.88 121 GLY A O 1
ATOM 925 N N . THR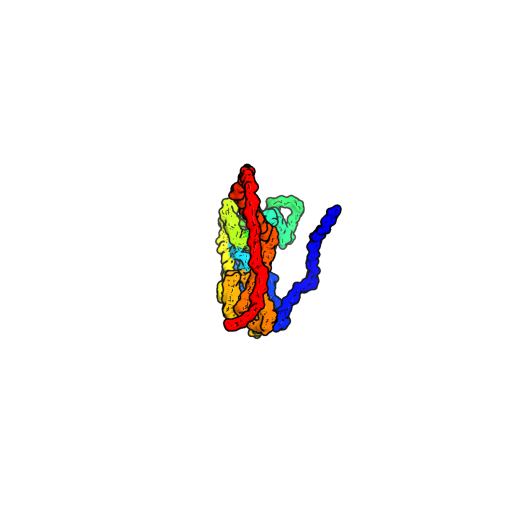 A 1 122 ? -18.726 17.445 20.640 1.00 92.31 122 THR A N 1
ATOM 926 C CA . THR A 1 122 ? -18.922 16.101 21.203 1.00 92.31 122 THR A CA 1
ATOM 927 C C . THR A 1 122 ? -17.625 15.602 21.839 1.00 92.31 122 THR A C 1
ATOM 929 O O . THR A 1 122 ? -16.597 15.481 21.179 1.00 92.31 122 THR A O 1
ATOM 932 N N . GLY A 1 123 ? -17.667 15.278 23.130 1.00 93.25 123 GLY A N 1
ATOM 933 C CA . GLY A 1 123 ? -16.495 14.780 23.842 1.00 93.25 123 GLY A CA 1
ATOM 934 C C . GLY A 1 123 ? -16.015 13.425 23.313 1.00 93.25 123 GLY A C 1
ATOM 935 O O . GLY A 1 123 ? -16.799 12.582 22.885 1.00 93.25 123 GLY A O 1
ATOM 936 N N . LYS A 1 124 ? -14.710 13.164 23.423 1.00 89.94 124 LYS A N 1
ATOM 937 C CA . LYS A 1 124 ? -14.083 11.923 22.938 1.00 89.94 124 LYS A CA 1
ATOM 938 C C . LYS A 1 124 ? -14.727 10.637 23.476 1.00 89.94 124 LYS A C 1
ATOM 940 O O . LYS A 1 124 ? -14.864 9.675 22.730 1.00 89.94 124 LYS A O 1
ATOM 945 N N . LYS A 1 125 ? -15.128 10.614 24.753 1.00 90.25 125 LYS A N 1
ATOM 946 C CA . LYS A 1 125 ? -15.820 9.460 25.352 1.00 90.25 125 LYS A CA 1
ATOM 947 C C . LYS A 1 125 ? -17.123 9.145 24.611 1.00 90.25 125 LYS A C 1
ATOM 949 O O . LYS A 1 125 ? -17.343 7.999 24.249 1.00 90.25 125 LYS A O 1
ATOM 954 N N . GLU A 1 126 ? -17.927 10.167 24.332 1.00 93.12 126 GLU A N 1
ATOM 955 C CA . GLU A 1 126 ? -19.191 10.008 23.608 1.00 93.12 126 GLU A CA 1
ATOM 956 C C . GLU A 1 126 ? -18.954 9.492 22.181 1.00 93.12 126 GLU A C 1
ATOM 958 O O . GLU A 1 126 ? -19.710 8.649 21.711 1.00 93.12 126 GLU A O 1
ATOM 963 N N . LEU A 1 127 ? -17.875 9.914 21.507 1.00 93.50 127 LEU A N 1
ATOM 964 C CA . LEU A 1 127 ? -17.517 9.347 20.200 1.00 93.50 127 LEU A CA 1
ATOM 965 C C . LEU A 1 127 ? -17.218 7.846 20.279 1.00 93.50 127 LEU A C 1
ATOM 967 O O . LEU A 1 127 ? -17.697 7.079 19.447 1.00 93.50 127 LEU A O 1
ATOM 971 N N . ILE A 1 128 ? -16.445 7.420 21.283 1.00 90.94 128 ILE A N 1
ATOM 972 C CA . ILE A 1 128 ? -16.129 6.001 21.500 1.00 90.94 128 ILE A CA 1
ATOM 973 C C . ILE A 1 128 ? -17.408 5.218 21.815 1.00 90.94 128 ILE A C 1
ATOM 975 O O . ILE A 1 128 ? -17.616 4.148 21.250 1.00 90.94 128 ILE A O 1
ATOM 979 N N . ASP A 1 129 ? -18.282 5.758 22.667 1.00 90.44 129 ASP A N 1
ATOM 980 C CA . ASP A 1 129 ? -19.540 5.114 23.052 1.00 90.44 129 ASP A CA 1
ATOM 981 C C . ASP A 1 129 ? -20.514 5.008 21.862 1.00 90.44 129 ASP A C 1
ATOM 983 O O . ASP A 1 129 ? -21.228 4.011 21.724 1.00 90.44 129 ASP A O 1
ATOM 987 N N . ARG A 1 130 ? -20.541 6.005 20.966 1.00 93.12 130 ARG A N 1
ATOM 988 C CA . ARG A 1 130 ? -21.299 5.956 19.702 1.00 93.12 130 ARG A CA 1
ATOM 989 C C . ARG A 1 130 ? -20.740 4.907 18.749 1.00 93.12 130 ARG A C 1
ATOM 991 O O . ARG A 1 130 ? -21.501 4.068 18.274 1.00 93.12 130 ARG A O 1
ATOM 998 N N . LEU A 1 131 ? -19.425 4.911 18.528 1.00 92.19 131 LEU A N 1
ATOM 999 C CA . LEU A 1 131 ? -18.764 3.938 17.658 1.00 92.19 131 LEU A CA 1
ATOM 1000 C C . LEU A 1 131 ? -18.967 2.510 18.178 1.00 92.19 131 LEU A C 1
ATOM 1002 O O . LEU A 1 131 ? -19.333 1.620 17.420 1.00 92.19 131 LEU A O 1
ATOM 1006 N N . SER A 1 132 ? -18.808 2.304 19.486 1.00 89.88 132 SER A N 1
ATOM 1007 C CA . SER A 1 132 ? -19.048 1.021 20.148 1.00 89.88 132 SER A CA 1
ATOM 1008 C C . SER A 1 132 ? -20.469 0.513 19.903 1.00 89.88 132 SER A C 1
ATOM 1010 O O . SER A 1 132 ? -20.647 -0.618 19.453 1.00 89.88 132 SER A O 1
ATOM 1012 N N . ARG A 1 133 ? -21.486 1.361 20.126 1.00 90.69 133 ARG A N 1
ATOM 1013 C CA . ARG A 1 133 ? -22.893 1.008 19.878 1.00 90.69 133 ARG A CA 1
ATOM 1014 C C . ARG A 1 133 ? -23.154 0.644 18.420 1.00 90.69 133 ARG A C 1
ATOM 1016 O O . ARG A 1 133 ? -23.844 -0.341 18.177 1.00 90.69 133 ARG A O 1
ATOM 1023 N N . HIS A 1 134 ? -22.603 1.405 17.475 1.00 91.50 134 HIS A N 1
ATOM 1024 C CA . HIS A 1 134 ? -22.749 1.128 16.044 1.00 91.50 134 HIS A CA 1
ATOM 1025 C C . HIS A 1 134 ? -22.164 -0.235 15.675 1.00 91.50 134 HIS A C 1
ATOM 1027 O O . HIS A 1 134 ? -22.857 -1.092 15.130 1.00 91.50 134 HIS A O 1
ATOM 1033 N N . VAL A 1 135 ? -20.905 -0.475 16.048 1.00 90.50 135 VAL A N 1
ATOM 1034 C CA . VAL A 1 135 ? -20.225 -1.732 15.726 1.00 90.50 135 VAL A CA 1
ATOM 1035 C C . VAL A 1 135 ? -20.928 -2.914 16.407 1.00 90.50 135 VAL A C 1
ATOM 1037 O O . VAL A 1 135 ? -21.156 -3.940 15.771 1.00 90.50 135 VAL A O 1
ATOM 1040 N N . LEU A 1 136 ? -21.353 -2.773 17.668 1.00 88.94 136 LEU A N 1
ATOM 1041 C CA . LEU A 1 136 ? -22.128 -3.796 18.380 1.00 88.94 136 LEU A CA 1
ATOM 1042 C C . LEU A 1 136 ? -23.499 -4.068 17.749 1.00 88.94 136 LEU A C 1
ATOM 1044 O O . LEU A 1 136 ? -23.962 -5.204 17.797 1.00 88.94 136 LEU A O 1
ATOM 1048 N N . ALA A 1 137 ? -24.165 -3.084 17.150 1.00 87.56 137 ALA A N 1
ATOM 1049 C CA . ALA A 1 137 ? -25.435 -3.325 16.468 1.00 87.56 137 ALA A CA 1
ATOM 1050 C C . ALA A 1 137 ? -25.246 -4.173 15.195 1.00 87.56 137 ALA A C 1
ATOM 1052 O O . ALA A 1 137 ? -26.056 -5.059 14.922 1.00 87.56 137 ALA A O 1
ATOM 1053 N N . ASN A 1 138 ? -24.140 -3.968 14.469 1.00 84.12 138 ASN A N 1
ATOM 1054 C CA . ASN A 1 138 ? -23.928 -4.533 13.130 1.00 84.12 138 ASN A CA 1
ATOM 1055 C C . ASN A 1 138 ? -23.004 -5.769 13.084 1.00 84.12 138 ASN A C 1
ATOM 1057 O O . ASN A 1 138 ? -22.934 -6.453 12.062 1.00 84.12 138 ASN A O 1
ATOM 1061 N N . HIS A 1 139 ? -22.335 -6.118 14.189 1.00 80.75 139 HIS A N 1
ATOM 1062 C CA . HIS A 1 139 ? -21.289 -7.155 14.217 1.00 80.75 139 HIS A CA 1
ATOM 1063 C C . HIS A 1 139 ? -21.715 -8.583 13.828 1.00 80.75 139 HIS A C 1
ATOM 1065 O O . HIS A 1 139 ? -20.865 -9.452 13.604 1.00 80.75 139 HIS A O 1
ATOM 1071 N N . TRP A 1 140 ? -23.014 -8.888 13.816 1.00 77.62 140 TRP A N 1
ATOM 1072 C CA . TRP A 1 140 ? -23.522 -10.190 13.368 1.00 77.62 140 TRP A CA 1
ATOM 1073 C C . TRP A 1 140 ? -23.605 -10.300 11.848 1.00 77.62 140 TRP A C 1
ATOM 1075 O O . TRP A 1 140 ? -23.593 -11.414 11.333 1.00 77.62 140 TRP A O 1
ATOM 1085 N N . GLN A 1 141 ? -23.697 -9.168 11.151 1.00 80.12 141 GLN A N 1
ATOM 1086 C CA . GLN A 1 141 ? -23.908 -9.137 9.712 1.00 80.12 141 GLN A CA 1
ATOM 1087 C C . GLN A 1 141 ? -22.581 -9.034 8.961 1.00 80.12 141 GLN A C 1
ATOM 1089 O O . GLN A 1 141 ? -22.327 -9.836 8.067 1.00 80.12 141 GLN A O 1
ATOM 1094 N N . TYR A 1 142 ? -21.721 -8.097 9.368 1.00 83.44 142 TYR A N 1
ATOM 1095 C CA . TYR A 1 142 ? -20.461 -7.808 8.687 1.00 83.44 142 TYR A CA 1
ATOM 1096 C C . TYR A 1 142 ? -19.348 -7.438 9.686 1.00 83.44 142 TYR A C 1
ATOM 1098 O O . TYR A 1 142 ? -19.631 -6.826 10.719 1.00 83.44 142 TYR A O 1
ATOM 1106 N N . PRO A 1 143 ? -18.074 -7.785 9.417 1.00 89.75 143 PRO A N 1
ATOM 1107 C CA . PRO A 1 143 ? -16.937 -7.211 10.131 1.00 89.75 143 PRO A CA 1
ATOM 1108 C C . PRO A 1 143 ? -16.856 -5.695 9.911 1.00 89.75 143 PRO A C 1
ATOM 1110 O O . PRO A 1 143 ? -17.135 -5.213 8.813 1.00 89.75 143 PRO A O 1
ATOM 1113 N N . PHE A 1 144 ? -16.411 -4.960 10.932 1.00 94.06 144 PHE A N 1
ATOM 1114 C CA . PHE A 1 144 ? -16.097 -3.536 10.823 1.00 94.06 144 PHE A CA 1
ATOM 1115 C C . PHE A 1 144 ? -14.589 -3.353 10.630 1.00 94.06 144 PHE A C 1
ATOM 1117 O O . PHE A 1 144 ? -13.801 -3.753 11.493 1.00 94.06 144 PHE A O 1
ATOM 1124 N N . VAL A 1 145 ? -14.177 -2.780 9.498 1.00 95.56 145 VAL A N 1
ATOM 1125 C CA . VAL A 1 145 ? -12.769 -2.687 9.089 1.00 95.56 145 VAL A CA 1
ATOM 1126 C C . VAL A 1 145 ? -12.365 -1.228 8.908 1.00 95.56 145 VAL A C 1
ATOM 1128 O O . VAL A 1 145 ? -12.924 -0.515 8.081 1.00 95.56 145 VAL A O 1
ATOM 1131 N N . VAL A 1 146 ? -11.341 -0.792 9.638 1.00 95.81 146 VAL A N 1
ATOM 1132 C CA . VAL A 1 146 ? -10.730 0.532 9.481 1.00 95.81 146 VAL A CA 1
ATOM 1133 C C . VAL A 1 146 ? -9.362 0.363 8.834 1.00 95.81 146 VAL A C 1
ATOM 1135 O O . VAL A 1 146 ? -8.461 -0.239 9.415 1.00 95.81 146 VAL A O 1
ATOM 1138 N N . ILE A 1 147 ? -9.194 0.894 7.629 1.00 96.94 147 ILE A N 1
ATOM 1139 C CA . ILE A 1 147 ? -7.920 0.904 6.912 1.00 96.94 147 ILE A CA 1
ATOM 1140 C C . ILE A 1 147 ? -7.316 2.299 7.057 1.00 96.94 147 ILE A C 1
ATOM 1142 O O . ILE A 1 147 ? -7.915 3.285 6.634 1.00 96.94 147 ILE A O 1
ATOM 1146 N N . ILE A 1 148 ? -6.126 2.379 7.644 1.00 96.56 148 ILE A N 1
ATOM 1147 C CA . ILE A 1 148 ? -5.374 3.621 7.826 1.00 96.56 148 ILE A CA 1
ATOM 1148 C C . ILE A 1 148 ? -4.141 3.548 6.932 1.00 96.56 148 ILE A C 1
ATOM 1150 O O . ILE A 1 148 ? -3.238 2.751 7.194 1.00 96.56 148 ILE A O 1
ATOM 1154 N N . ASP A 1 149 ? -4.115 4.347 5.868 1.00 95.06 149 ASP A N 1
ATOM 1155 C CA . ASP A 1 149 ? -2.961 4.456 4.976 1.00 95.06 149 ASP A CA 1
ATOM 1156 C C . ASP A 1 149 ? -1.990 5.532 5.452 1.00 95.06 149 ASP A C 1
ATOM 1158 O O . ASP A 1 149 ? -2.387 6.490 6.109 1.00 95.06 149 ASP A O 1
ATOM 1162 N N . ASP A 1 150 ? -0.711 5.357 5.124 1.00 94.00 150 ASP A N 1
ATOM 1163 C CA . ASP A 1 150 ? 0.378 6.231 5.565 1.00 94.00 150 ASP A CA 1
ATOM 1164 C C . ASP A 1 150 ? 0.420 6.471 7.089 1.00 94.00 150 ASP A C 1
ATOM 1166 O O . ASP A 1 150 ? 0.750 7.552 7.568 1.00 94.00 150 ASP A O 1
ATOM 1170 N N . ALA A 1 151 ? 0.162 5.433 7.889 1.00 95.81 151 ALA A N 1
ATOM 1171 C CA . ALA A 1 151 ? 0.088 5.527 9.348 1.00 95.81 151 ALA A CA 1
ATOM 1172 C C . ALA A 1 151 ? 1.382 6.040 10.026 1.00 95.81 151 ALA A C 1
ATOM 1174 O O . ALA A 1 151 ? 1.335 6.478 11.174 1.00 95.81 151 ALA A O 1
ATOM 1175 N N . GLN A 1 152 ? 2.531 6.065 9.335 1.00 94.94 152 GLN A N 1
ATOM 1176 C CA . GLN A 1 152 ? 3.743 6.750 9.816 1.00 94.94 152 GLN A CA 1
ATOM 1177 C C . GLN A 1 152 ? 3.582 8.275 9.960 1.00 94.94 152 GLN A C 1
ATOM 1179 O O . GLN A 1 152 ? 4.379 8.903 10.649 1.00 94.94 152 GLN A O 1
ATOM 1184 N N . THR A 1 153 ? 2.595 8.892 9.300 1.00 94.44 153 THR A N 1
ATOM 1185 C CA . THR A 1 153 ? 2.344 10.340 9.399 1.00 94.44 153 THR A CA 1
ATOM 1186 C C . THR A 1 153 ? 1.474 10.702 10.600 1.00 94.44 153 THR A C 1
ATOM 1188 O O . THR A 1 153 ? 1.213 11.879 10.837 1.00 94.44 153 THR A O 1
ATOM 1191 N N . MET A 1 154 ? 0.980 9.710 11.339 1.00 95.06 154 MET A N 1
ATOM 1192 C CA . MET A 1 154 ? 0.145 9.934 12.511 1.00 95.06 154 MET A CA 1
ATOM 1193 C C . MET A 1 154 ? 0.960 10.510 13.673 1.00 95.06 154 MET A C 1
ATOM 1195 O O . MET A 1 154 ? 2.078 10.047 13.925 1.00 95.06 154 MET A O 1
ATOM 1199 N N . PRO A 1 155 ? 0.388 11.440 14.460 1.00 94.56 155 PRO A N 1
ATOM 1200 C CA . PRO A 1 155 ? 0.937 11.781 15.763 1.00 94.56 155 PRO A CA 1
ATOM 1201 C C . PRO A 1 155 ? 1.049 10.535 16.646 1.00 94.56 155 PRO A C 1
ATOM 1203 O O . PRO A 1 155 ? 0.186 9.651 16.618 1.00 94.56 155 PRO A O 1
ATOM 1206 N N . LEU A 1 156 ? 2.101 10.468 17.460 1.00 93.56 156 LEU A N 1
ATOM 1207 C CA . LEU A 1 156 ? 2.355 9.306 18.310 1.00 93.56 156 LEU A CA 1
ATOM 1208 C C . LEU A 1 156 ? 1.231 9.096 19.333 1.00 93.56 156 LEU A C 1
ATOM 1210 O O . LEU A 1 156 ? 0.853 7.966 19.630 1.00 93.56 156 LEU A O 1
ATOM 1214 N N . GLU A 1 157 ? 0.680 10.194 19.839 1.00 92.38 157 GLU A N 1
ATOM 1215 C CA . GLU A 1 157 ? -0.459 10.211 20.746 1.00 92.38 157 GLU A CA 1
ATOM 1216 C C . GLU A 1 157 ? -1.692 9.600 20.068 1.00 92.38 157 GLU A C 1
ATOM 1218 O O . GLU A 1 157 ? -2.355 8.751 20.658 1.00 92.38 157 GLU A O 1
ATOM 1223 N N . THR A 1 158 ? -1.958 9.948 18.803 1.00 93.44 158 THR A N 1
ATOM 1224 C CA . THR A 1 158 ? -3.062 9.369 18.021 1.00 93.44 158 THR A CA 1
ATOM 1225 C C . THR A 1 158 ? -2.858 7.870 17.786 1.00 93.44 158 THR A C 1
ATOM 1227 O O . THR A 1 158 ? -3.809 7.103 17.933 1.00 93.44 158 THR A O 1
ATOM 1230 N N . LEU A 1 159 ? -1.633 7.427 17.466 1.00 93.75 159 LEU A N 1
ATOM 1231 C CA . LEU A 1 159 ? -1.324 5.997 17.339 1.00 93.75 159 LEU A CA 1
ATOM 1232 C C . LEU A 1 159 ? -1.615 5.255 18.643 1.00 93.75 159 LEU A C 1
ATOM 1234 O O . LEU A 1 159 ? -2.316 4.247 18.621 1.00 93.75 159 LEU A O 1
ATOM 1238 N N . GLU A 1 160 ? -1.143 5.760 19.784 1.00 90.31 160 GLU A N 1
ATOM 1239 C CA . GLU A 1 160 ? -1.387 5.097 21.069 1.00 90.31 160 GLU A CA 1
ATOM 1240 C C . GLU A 1 160 ? -2.884 5.015 21.390 1.00 90.31 160 GLU A C 1
ATOM 1242 O O . GLU A 1 160 ? -3.363 4.021 21.935 1.00 90.31 160 GLU A O 1
ATOM 1247 N N . GLU A 1 161 ? -3.656 6.027 21.000 1.00 90.06 161 GLU A N 1
ATOM 1248 C CA . GLU A 1 161 ? -5.105 6.045 21.172 1.00 90.06 161 GLU A CA 1
ATOM 1249 C C . GLU A 1 161 ? -5.841 5.000 20.323 1.00 90.06 161 GLU A C 1
ATOM 1251 O O . GLU A 1 161 ? -6.915 4.553 20.736 1.00 90.06 161 GLU A O 1
ATOM 1256 N N . LEU A 1 162 ? -5.263 4.516 19.214 1.00 90.75 162 LEU A N 1
ATOM 1257 C CA . LEU A 1 162 ? -5.853 3.425 18.427 1.00 90.75 162 LEU A CA 1
ATOM 1258 C C . LEU A 1 162 ? -6.039 2.152 19.251 1.00 90.75 162 LEU A C 1
ATOM 1260 O O . LEU A 1 162 ? -6.963 1.381 18.989 1.00 90.75 162 LEU A O 1
ATOM 1264 N N . ARG A 1 163 ? -5.235 1.941 20.303 1.00 87.00 163 ARG A N 1
ATOM 1265 C CA . ARG A 1 163 ? -5.418 0.789 21.198 1.00 87.00 163 ARG A CA 1
ATOM 1266 C C . ARG A 1 163 ? -6.818 0.756 21.819 1.00 87.00 163 ARG A C 1
ATOM 1268 O O . ARG A 1 163 ? -7.284 -0.322 22.178 1.00 87.00 163 ARG A O 1
ATOM 1275 N N . LEU A 1 164 ? -7.494 1.903 21.944 1.00 84.75 164 LEU A N 1
ATOM 1276 C CA . LEU A 1 164 ? -8.859 1.986 22.466 1.00 84.75 164 LEU A CA 1
ATOM 1277 C C . LEU A 1 164 ? -9.858 1.286 21.539 1.00 84.75 164 LEU A C 1
ATOM 1279 O O . LEU A 1 164 ? -10.764 0.625 22.033 1.00 84.75 164 LEU A O 1
ATOM 1283 N N . LEU A 1 165 ? -9.643 1.338 20.219 1.00 85.25 165 LEU A N 1
ATOM 1284 C CA . LEU A 1 165 ? -10.458 0.604 19.247 1.00 85.25 165 LEU A CA 1
ATOM 1285 C C . LEU A 1 165 ? -10.328 -0.913 19.438 1.00 85.25 165 LEU A C 1
ATOM 1287 O O . LEU A 1 165 ? -11.301 -1.641 19.281 1.00 85.25 165 LEU A O 1
ATOM 1291 N N . SER A 1 166 ? -9.150 -1.395 19.858 1.00 79.06 166 SER A N 1
ATOM 1292 C CA . SER A 1 166 ? -8.917 -2.823 20.139 1.00 79.06 166 SER A CA 1
ATOM 1293 C C . SER A 1 166 ? -9.701 -3.358 21.343 1.00 79.06 166 SER A C 1
ATOM 1295 O O . SER A 1 166 ? -9.847 -4.576 21.480 1.00 79.06 166 SER A O 1
ATOM 1297 N N . ASN A 1 167 ? -10.163 -2.465 22.227 1.00 79.19 167 ASN A N 1
ATOM 1298 C CA . ASN A 1 167 ? -10.972 -2.824 23.392 1.00 79.19 167 ASN A CA 1
ATOM 1299 C C . ASN A 1 167 ? -12.447 -3.029 23.024 1.00 79.19 167 ASN A C 1
ATOM 1301 O O . ASN A 1 167 ? -13.216 -3.498 23.856 1.00 79.19 167 ASN A O 1
ATOM 1305 N N . LEU A 1 168 ? -12.850 -2.673 21.802 1.00 81.50 168 LEU A N 1
ATOM 1306 C CA . LEU A 1 168 ? -14.187 -2.953 21.300 1.00 81.50 168 LEU A CA 1
ATOM 1307 C C . LEU A 1 168 ? -14.229 -4.423 20.876 1.00 81.50 168 LEU A C 1
ATOM 1309 O O . LEU A 1 168 ? -13.859 -4.805 19.763 1.00 81.50 168 LEU A O 1
ATOM 1313 N N . GLU A 1 169 ? -14.612 -5.265 21.829 1.00 80.56 169 GLU A N 1
ATOM 1314 C CA . GLU A 1 169 ? -14.698 -6.713 21.696 1.00 80.56 169 GLU A CA 1
ATOM 1315 C C . GLU A 1 169 ? -15.915 -7.273 22.438 1.00 80.56 169 GLU A C 1
ATOM 1317 O O . GLU A 1 169 ? -16.464 -6.647 23.342 1.00 80.56 169 GLU A O 1
ATOM 1322 N N . THR A 1 170 ? -16.340 -8.464 22.032 1.00 78.00 170 THR A N 1
ATOM 1323 C CA . THR A 1 170 ? -17.218 -9.328 22.835 1.00 78.00 170 THR A CA 1
ATOM 1324 C C . THR A 1 170 ? -16.357 -10.363 23.549 1.00 78.00 170 THR A C 1
ATOM 1326 O O . THR A 1 170 ? -15.199 -10.549 23.177 1.00 78.00 170 THR A O 1
ATOM 1329 N N . ASP A 1 171 ? -16.940 -11.142 24.461 1.00 74.88 171 ASP A N 1
ATOM 1330 C CA . ASP A 1 171 ? -16.250 -12.265 25.121 1.00 74.88 171 ASP A CA 1
ATOM 1331 C C . ASP A 1 171 ? -15.631 -13.283 24.141 1.00 74.88 171 ASP A C 1
ATOM 1333 O O . ASP A 1 171 ? -14.806 -14.105 24.533 1.00 74.88 171 ASP A O 1
ATOM 1337 N N . LYS A 1 172 ? -16.049 -13.266 22.865 1.00 75.12 172 LYS A N 1
ATOM 1338 C CA . LYS A 1 172 ? -15.666 -14.257 21.851 1.00 75.12 172 LYS A CA 1
ATOM 1339 C C . LYS A 1 172 ? -14.847 -13.707 20.683 1.00 75.12 172 LYS A C 1
ATOM 1341 O O . LYS A 1 172 ? -14.229 -14.504 19.985 1.00 75.12 172 LYS A O 1
ATOM 1346 N N . ARG A 1 173 ? -14.877 -12.397 20.407 1.00 77.50 173 ARG A N 1
ATOM 1347 C CA . ARG A 1 173 ? -14.239 -11.819 19.205 1.00 77.50 173 ARG A CA 1
ATOM 1348 C C . ARG A 1 173 ? -13.998 -10.318 19.297 1.00 77.50 173 ARG A C 1
ATOM 1350 O O . ARG A 1 173 ? -14.815 -9.598 19.877 1.00 77.50 173 ARG A O 1
ATOM 1357 N N . LYS A 1 174 ? -12.943 -9.849 18.620 1.00 83.12 174 LYS A N 1
ATOM 1358 C CA . LYS A 1 174 ? -12.723 -8.424 18.333 1.00 83.12 174 LYS A CA 1
ATOM 1359 C C . LYS A 1 174 ? -13.791 -7.922 17.373 1.00 83.12 174 LYS A C 1
ATOM 1361 O O . LYS A 1 174 ? -14.091 -8.581 16.383 1.00 83.12 174 LYS A O 1
ATOM 1366 N N . LEU A 1 175 ? -14.351 -6.754 17.655 1.00 85.50 175 LEU A N 1
ATOM 1367 C CA . LEU A 1 175 ? -15.418 -6.182 16.840 1.00 85.50 175 LEU A CA 1
ATOM 1368 C C . LEU A 1 175 ? -14.887 -5.275 15.729 1.00 85.50 175 LEU A C 1
ATOM 1370 O O . LEU A 1 175 ? -15.503 -5.181 14.673 1.00 85.50 175 LEU A O 1
ATOM 1374 N N . ILE A 1 176 ? -13.724 -4.661 15.953 1.00 92.38 176 ILE A N 1
ATOM 1375 C CA . ILE A 1 176 ? -13.056 -3.788 14.988 1.00 92.38 176 ILE A CA 1
ATOM 1376 C C . ILE A 1 176 ? -11.767 -4.444 14.505 1.00 92.38 176 ILE A C 1
ATOM 1378 O O . ILE A 1 176 ? -10.928 -4.858 15.309 1.00 92.38 176 ILE A O 1
ATOM 1382 N N . GLN A 1 177 ? -11.608 -4.495 13.186 1.00 94.50 177 GLN A N 1
ATOM 1383 C CA . GLN A 1 177 ? -10.369 -4.872 12.516 1.00 94.50 177 GLN A CA 1
ATOM 1384 C C . GLN A 1 177 ? -9.673 -3.599 12.032 1.00 94.50 177 GLN A C 1
ATOM 1386 O O . GLN A 1 177 ? -10.297 -2.775 11.368 1.00 94.50 177 GLN A O 1
ATOM 1391 N N . VAL A 1 178 ? -8.396 -3.416 12.363 1.00 95.94 178 VAL A N 1
ATOM 1392 C CA . VAL A 1 178 ? -7.637 -2.218 11.968 1.00 95.94 178 VAL A CA 1
ATOM 1393 C C . VAL A 1 178 ? -6.447 -2.629 11.117 1.00 95.94 178 VAL A C 1
ATOM 1395 O O . VAL A 1 178 ? -5.586 -3.371 11.582 1.00 95.94 178 VAL A O 1
ATOM 1398 N N . VAL A 1 179 ? -6.375 -2.125 9.888 1.00 97.25 179 VAL A N 1
ATOM 1399 C CA . VAL A 1 179 ? -5.237 -2.327 8.984 1.00 97.25 179 VAL A CA 1
ATOM 1400 C C . VAL A 1 179 ? -4.406 -1.049 8.967 1.00 97.25 179 VAL A C 1
ATOM 1402 O O . VAL A 1 179 ? -4.832 -0.035 8.423 1.00 97.25 179 VAL A O 1
ATOM 1405 N N . LEU A 1 180 ? -3.218 -1.099 9.567 1.00 97.12 180 LEU A N 1
ATOM 1406 C CA . LEU A 1 180 ? -2.236 -0.018 9.543 1.00 97.12 180 LEU A CA 1
ATOM 1407 C C . LEU A 1 180 ? -1.295 -0.227 8.359 1.00 97.12 180 LEU A C 1
ATOM 1409 O O . LEU A 1 180 ? -0.464 -1.130 8.394 1.00 97.12 180 LEU A O 1
ATOM 1413 N N . SER A 1 181 ? -1.410 0.593 7.322 1.00 97.12 181 SER A N 1
ATOM 1414 C CA . SER A 1 181 ? -0.480 0.619 6.193 1.00 97.12 181 SER A CA 1
ATOM 1415 C C . SER A 1 181 ? 0.534 1.736 6.395 1.00 97.12 181 SER A C 1
ATOM 1417 O O . SER A 1 181 ? 0.164 2.872 6.681 1.00 97.12 181 SER A O 1
ATOM 1419 N N . GLY A 1 182 ? 1.823 1.434 6.254 1.00 95.81 182 GLY A N 1
ATOM 1420 C CA . GLY A 1 182 ? 2.854 2.450 6.401 1.00 95.81 182 GLY A CA 1
ATOM 1421 C C . GLY A 1 182 ? 4.240 2.061 5.908 1.00 95.81 182 GLY A C 1
ATOM 1422 O O . GLY A 1 182 ? 4.480 0.980 5.369 1.00 95.81 182 GLY A O 1
ATOM 1423 N N . GLN A 1 183 ? 5.165 3.000 6.039 1.00 95.69 183 GLN A N 1
ATOM 1424 C CA . GLN A 1 183 ? 6.576 2.828 5.688 1.00 95.69 183 GLN A CA 1
ATOM 1425 C C . GLN A 1 183 ? 7.356 2.158 6.843 1.00 95.69 183 GLN A C 1
ATOM 1427 O O . GLN A 1 183 ? 6.809 2.030 7.944 1.00 95.69 183 GLN A O 1
ATOM 1432 N N . PRO A 1 184 ? 8.605 1.688 6.646 1.00 94.81 184 PRO A N 1
ATOM 1433 C CA . PRO A 1 184 ? 9.404 1.081 7.719 1.00 94.81 184 PRO A CA 1
ATOM 1434 C C . PRO A 1 184 ? 9.566 1.965 8.967 1.00 94.81 184 PRO A C 1
ATOM 1436 O O . PRO A 1 184 ? 9.712 1.454 10.074 1.00 94.81 184 PRO A O 1
ATOM 1439 N N . GLU A 1 185 ? 9.466 3.284 8.822 1.00 95.69 185 GLU A N 1
ATOM 1440 C CA . GLU A 1 185 ? 9.441 4.265 9.906 1.00 95.69 185 GLU A CA 1
ATOM 1441 C C . GLU A 1 185 ? 8.338 3.967 10.929 1.00 95.69 185 GLU A C 1
ATOM 1443 O O . GLU A 1 185 ? 8.554 4.145 12.127 1.00 95.69 185 GLU A O 1
ATOM 1448 N N . LEU A 1 186 ? 7.197 3.423 10.496 1.00 95.69 186 LEU A N 1
ATOM 1449 C CA . LEU A 1 186 ? 6.122 3.005 11.393 1.00 95.69 186 LEU A CA 1
ATOM 1450 C C . LEU A 1 186 ? 6.569 1.880 12.339 1.00 95.69 186 LEU A C 1
ATOM 1452 O O . LEU A 1 186 ? 6.183 1.869 13.506 1.00 95.69 186 LEU A O 1
ATOM 1456 N N . LEU A 1 187 ? 7.425 0.956 11.883 1.00 94.44 187 LEU A N 1
ATOM 1457 C CA . LEU A 1 187 ? 7.997 -0.084 12.750 1.00 94.44 187 LEU A CA 1
ATOM 1458 C C . LEU A 1 187 ? 8.912 0.523 13.817 1.00 94.44 187 LEU A C 1
ATOM 1460 O O . LEU A 1 187 ? 8.897 0.069 14.963 1.00 94.44 187 LEU A O 1
ATOM 1464 N N . ASN A 1 188 ? 9.671 1.560 13.451 1.00 93.62 188 ASN A N 1
ATOM 1465 C CA . ASN A 1 188 ? 10.524 2.293 14.385 1.00 93.62 188 ASN A CA 1
ATOM 1466 C C . ASN A 1 188 ? 9.679 3.040 15.423 1.00 93.62 188 ASN A C 1
ATOM 1468 O O . ASN A 1 188 ? 9.973 2.963 16.614 1.00 93.62 188 ASN A O 1
ATOM 1472 N N . MET A 1 189 ? 8.592 3.692 14.998 1.00 94.56 189 MET A N 1
ATOM 1473 C CA . MET A 1 189 ? 7.638 4.333 15.908 1.00 94.56 189 MET A CA 1
ATOM 1474 C C . MET A 1 189 ? 7.026 3.312 16.871 1.00 94.56 189 MET A C 1
ATOM 1476 O O . MET A 1 189 ? 7.059 3.515 18.081 1.00 94.56 189 MET A O 1
ATOM 1480 N N . LEU A 1 190 ? 6.541 2.173 16.365 1.00 94.81 190 LEU A N 1
ATOM 1481 C CA . LEU A 1 190 ? 5.956 1.100 17.180 1.00 94.81 190 LEU A CA 1
ATOM 1482 C C . LEU A 1 190 ? 6.953 0.479 18.174 1.00 94.81 190 LEU A C 1
ATOM 1484 O O . LEU A 1 190 ? 6.538 -0.168 19.135 1.00 94.81 190 LEU A O 1
ATOM 1488 N N . ALA A 1 191 ? 8.263 0.637 17.964 1.00 93.56 191 ALA A N 1
ATOM 1489 C CA . ALA A 1 191 ? 9.282 0.211 18.919 1.00 93.56 191 ALA A CA 1
ATOM 1490 C C . ALA A 1 191 ? 9.428 1.159 20.128 1.00 93.56 191 ALA A C 1
ATOM 1492 O O . ALA A 1 191 ? 10.036 0.760 21.125 1.00 93.56 191 ALA A O 1
ATOM 1493 N N . ASP A 1 192 ? 8.862 2.370 20.077 1.00 95.44 192 ASP A N 1
ATOM 1494 C CA . ASP A 1 192 ? 8.812 3.293 21.213 1.00 95.44 192 ASP A CA 1
ATOM 1495 C C . ASP A 1 192 ? 8.044 2.659 22.386 1.00 95.44 192 ASP A C 1
ATOM 1497 O O . ASP A 1 192 ? 6.995 2.028 22.225 1.00 95.44 192 ASP A O 1
ATOM 1501 N N . LYS A 1 193 ? 8.554 2.850 23.608 1.00 94.12 193 LYS A N 1
ATOM 1502 C CA . LYS A 1 193 ? 7.932 2.338 24.838 1.00 94.12 193 LYS A CA 1
ATOM 1503 C C . LYS A 1 193 ? 6.498 2.842 25.014 1.00 94.12 193 LYS A C 1
ATOM 1505 O O . LYS A 1 193 ? 5.684 2.114 25.580 1.00 94.12 193 LYS A O 1
ATOM 1510 N N . ARG A 1 194 ? 6.197 4.050 24.527 1.00 93.69 194 ARG A N 1
ATOM 1511 C CA . ARG A 1 194 ? 4.861 4.658 24.556 1.00 93.69 194 ARG A CA 1
ATOM 1512 C C . ARG A 1 194 ? 3.844 3.886 23.720 1.00 93.69 194 ARG A C 1
ATOM 1514 O O . ARG A 1 194 ? 2.687 3.895 24.098 1.00 93.69 194 ARG A O 1
ATOM 1521 N N . LEU A 1 195 ? 4.278 3.174 22.673 1.00 94.62 195 LEU A N 1
ATOM 1522 C CA . LEU A 1 195 ? 3.421 2.366 21.792 1.00 94.62 195 LEU A CA 1
ATOM 1523 C C . LEU A 1 195 ? 3.448 0.867 22.105 1.00 94.62 195 LEU A C 1
ATOM 1525 O O . LEU A 1 195 ? 2.932 0.048 21.339 1.00 94.62 195 LEU A O 1
ATOM 1529 N N . ARG A 1 196 ? 4.029 0.465 23.244 1.00 92.31 196 ARG A N 1
ATOM 1530 C CA . ARG A 1 196 ? 4.141 -0.952 23.619 1.00 92.31 196 ARG A CA 1
ATOM 1531 C C . ARG A 1 196 ? 2.778 -1.646 23.668 1.00 92.31 196 ARG A C 1
ATOM 1533 O O . ARG A 1 196 ? 2.693 -2.813 23.289 1.00 92.31 196 ARG A O 1
ATOM 1540 N N . GLN A 1 197 ? 1.737 -0.948 24.126 1.00 90.62 197 GLN A N 1
ATOM 1541 C CA . GLN A 1 197 ? 0.389 -1.510 24.226 1.00 90.62 197 GLN A CA 1
ATOM 1542 C C . GLN A 1 197 ? -0.217 -1.744 22.845 1.00 90.62 197 GLN A C 1
ATOM 1544 O O . GLN A 1 197 ? -0.704 -2.841 22.581 1.00 90.62 197 GLN A O 1
ATOM 1549 N N . LEU A 1 198 ? -0.134 -0.757 21.947 1.00 92.88 198 LEU A N 1
ATOM 1550 C CA . LEU A 1 198 ? -0.573 -0.921 20.564 1.00 92.88 198 LEU A CA 1
ATOM 1551 C C . LEU A 1 198 ? 0.187 -2.058 19.868 1.00 92.88 198 LEU A C 1
ATOM 1553 O O . LEU A 1 198 ? -0.434 -2.934 19.270 1.00 92.88 198 LEU A O 1
ATOM 1557 N N . LYS A 1 199 ? 1.519 -2.097 19.993 1.00 93.44 199 LYS A N 1
ATOM 1558 C CA . LYS A 1 199 ? 2.355 -3.127 19.359 1.00 93.44 199 LYS A CA 1
ATOM 1559 C C . LYS A 1 199 ? 1.950 -4.547 19.761 1.00 93.44 199 LYS A C 1
ATOM 1561 O O . LYS A 1 199 ? 1.974 -5.439 18.924 1.00 93.44 199 LYS A O 1
ATOM 1566 N N . GLN A 1 200 ? 1.560 -4.760 21.019 1.00 91.62 200 GLN A N 1
ATOM 1567 C CA . GLN A 1 200 ? 1.089 -6.064 21.507 1.00 91.62 200 GLN A CA 1
ATOM 1568 C C . GLN A 1 200 ? -0.274 -6.482 20.940 1.00 91.62 200 GLN A C 1
ATOM 1570 O O . GLN A 1 200 ? -0.612 -7.660 20.999 1.00 91.62 200 GLN A O 1
ATOM 1575 N N . ARG A 1 201 ? -1.065 -5.539 20.415 1.00 91.44 201 ARG A N 1
ATOM 1576 C CA . ARG A 1 201 ? -2.361 -5.823 19.783 1.00 91.44 201 ARG A CA 1
ATOM 1577 C C . ARG A 1 201 ? -2.234 -6.198 18.306 1.00 91.44 201 ARG A C 1
ATOM 1579 O O . ARG A 1 201 ? -3.196 -6.723 17.757 1.00 91.44 201 ARG A O 1
ATOM 1586 N N . ILE A 1 202 ? -1.086 -5.936 17.673 1.00 94.62 202 ILE A N 1
ATOM 1587 C CA . ILE A 1 202 ? -0.830 -6.283 16.269 1.00 94.62 202 ILE A CA 1
ATOM 1588 C C . ILE A 1 202 ? -0.681 -7.799 16.158 1.00 94.62 202 ILE A C 1
ATOM 1590 O O . ILE A 1 202 ? 0.300 -8.371 16.629 1.00 94.62 202 ILE A O 1
ATOM 1594 N N . ALA A 1 203 ? -1.663 -8.437 15.529 1.00 93.94 203 ALA A N 1
ATOM 1595 C CA . ALA A 1 203 ? -1.739 -9.886 15.420 1.00 93.94 203 ALA A CA 1
ATOM 1596 C C . ALA A 1 203 ? -0.984 -10.416 14.194 1.00 93.94 203 ALA A C 1
ATOM 1598 O O . ALA A 1 203 ? -0.344 -11.463 14.266 1.00 93.94 203 ALA A O 1
ATOM 1599 N N . ILE A 1 204 ? -1.020 -9.678 13.079 1.00 95.19 204 ILE A N 1
ATOM 1600 C CA . ILE A 1 204 ? -0.266 -10.002 11.862 1.00 95.19 204 ILE A CA 1
ATOM 1601 C C . ILE A 1 204 ? 0.589 -8.809 11.451 1.00 95.19 204 ILE A C 1
ATOM 1603 O O . ILE A 1 204 ? 0.116 -7.674 11.423 1.00 95.19 204 ILE A O 1
ATOM 1607 N N . ASN A 1 205 ? 1.842 -9.086 11.090 1.00 95.19 205 ASN A N 1
ATOM 1608 C CA . ASN A 1 205 ? 2.724 -8.139 10.423 1.00 95.19 205 ASN A CA 1
ATOM 1609 C C . ASN A 1 205 ? 3.077 -8.666 9.028 1.00 95.19 205 ASN A C 1
ATOM 1611 O O . ASN A 1 205 ? 3.754 -9.684 8.890 1.00 95.19 205 ASN A O 1
ATOM 1615 N N . CYS A 1 206 ? 2.615 -7.953 8.013 1.00 94.88 206 CYS A N 1
ATOM 1616 C CA . CYS A 1 206 ? 2.902 -8.187 6.612 1.00 94.88 206 CYS A CA 1
ATOM 1617 C C . CYS A 1 206 ? 3.941 -7.172 6.135 1.00 94.88 206 CYS A C 1
ATOM 1619 O O . CYS A 1 206 ? 3.814 -5.967 6.370 1.00 94.88 206 CYS A O 1
ATOM 1621 N N . HIS A 1 207 ? 4.941 -7.648 5.399 1.00 94.56 207 HIS A N 1
ATOM 1622 C CA . HIS A 1 207 ? 5.907 -6.785 4.735 1.00 94.56 207 HIS A CA 1
ATOM 1623 C C . HIS A 1 207 ? 5.805 -6.951 3.222 1.00 94.56 207 HIS A C 1
ATOM 1625 O O . HIS A 1 207 ? 5.969 -8.049 2.692 1.00 94.56 207 HIS A O 1
ATOM 1631 N N . LEU A 1 208 ? 5.534 -5.850 2.530 1.00 93.44 208 LEU A N 1
ATOM 1632 C CA . LEU A 1 208 ? 5.486 -5.790 1.085 1.00 93.44 208 LEU A CA 1
ATOM 1633 C C . LEU A 1 208 ? 6.872 -5.473 0.523 1.00 93.44 208 LEU A C 1
ATOM 1635 O O . LEU A 1 208 ? 7.310 -4.318 0.506 1.00 93.44 208 LEU A O 1
ATOM 1639 N N . SER A 1 209 ? 7.534 -6.516 0.031 1.00 92.38 209 SER A N 1
ATOM 1640 C CA . SER A 1 209 ? 8.827 -6.410 -0.637 1.00 92.38 209 SER A CA 1
ATOM 1641 C C . SER A 1 209 ? 8.712 -5.832 -2.057 1.00 92.38 209 SER A C 1
ATOM 1643 O O . SER A 1 209 ? 7.676 -5.993 -2.709 1.00 92.38 209 SER A O 1
ATOM 1645 N N . PRO A 1 210 ? 9.780 -5.192 -2.572 1.00 93.62 210 PRO A N 1
ATOM 1646 C CA . PRO A 1 210 ? 9.888 -4.839 -3.986 1.00 93.62 210 PRO A CA 1
ATOM 1647 C C . PRO A 1 210 ? 9.738 -6.057 -4.910 1.00 93.62 210 PRO A C 1
ATOM 1649 O O . PRO A 1 210 ? 9.985 -7.194 -4.508 1.00 93.62 210 PRO A O 1
ATOM 1652 N N . LEU A 1 211 ? 9.371 -5.812 -6.170 1.00 94.06 211 LEU A N 1
ATOM 1653 C CA . LEU A 1 211 ? 9.210 -6.864 -7.172 1.00 94.06 211 LEU A CA 1
ATOM 1654 C C . LEU A 1 211 ? 10.551 -7.526 -7.491 1.00 94.06 211 LEU A C 1
ATOM 1656 O O . LEU A 1 211 ? 11.551 -6.845 -7.715 1.00 94.06 211 LEU A O 1
ATOM 1660 N N . SER A 1 212 ? 10.560 -8.850 -7.616 1.00 95.00 212 SER A N 1
ATOM 1661 C CA . SER A 1 212 ? 11.712 -9.587 -8.144 1.00 95.00 212 SER A CA 1
ATOM 1662 C C . SER A 1 212 ? 11.983 -9.257 -9.621 1.00 95.00 212 SER A C 1
ATOM 1664 O O . SER A 1 212 ? 11.158 -8.652 -10.312 1.00 95.00 212 SER A O 1
ATOM 1666 N N . ALA A 1 213 ? 13.141 -9.664 -10.150 1.00 94.88 213 ALA A N 1
ATOM 1667 C CA . ALA A 1 213 ? 13.460 -9.475 -11.568 1.00 94.88 213 ALA A CA 1
ATOM 1668 C C . ALA A 1 213 ? 12.410 -10.101 -12.522 1.00 94.88 213 ALA A C 1
ATOM 1670 O O . ALA A 1 213 ? 11.960 -9.390 -13.425 1.00 94.88 213 ALA A O 1
ATOM 1671 N N . PRO A 1 214 ? 11.948 -11.357 -12.321 1.00 94.38 214 PRO A N 1
ATOM 1672 C CA . PRO A 1 214 ? 10.869 -11.933 -13.135 1.00 94.38 214 PRO A CA 1
ATOM 1673 C C . PRO A 1 214 ? 9.529 -11.199 -12.984 1.00 94.38 214 PRO A C 1
ATOM 1675 O O . PRO A 1 214 ? 8.793 -11.013 -13.957 1.00 94.38 214 PRO A O 1
ATOM 1678 N N . GLU A 1 215 ? 9.204 -10.742 -11.772 1.00 94.00 215 GLU A N 1
ATOM 1679 C CA . GLU A 1 215 ? 7.987 -9.959 -11.533 1.00 94.00 215 GLU A CA 1
ATOM 1680 C C . GLU A 1 215 ? 8.067 -8.574 -12.175 1.00 94.00 215 GLU A C 1
ATOM 1682 O O . GLU A 1 215 ? 7.058 -8.086 -12.664 1.00 94.00 215 GLU A O 1
ATOM 1687 N N . THR A 1 216 ? 9.252 -7.964 -12.241 1.00 95.31 216 THR A N 1
ATOM 1688 C CA . THR A 1 216 ? 9.471 -6.680 -12.925 1.00 95.31 216 THR A CA 1
ATOM 1689 C C . THR A 1 216 ? 9.211 -6.805 -14.427 1.00 95.31 216 THR A C 1
ATOM 1691 O O . THR A 1 216 ? 8.557 -5.944 -15.011 1.00 95.31 216 THR A O 1
ATOM 1694 N N . GLU A 1 217 ? 9.676 -7.888 -15.058 1.00 94.94 217 GLU A N 1
ATOM 1695 C CA . GLU A 1 217 ? 9.382 -8.179 -16.468 1.00 94.94 217 GLU A CA 1
ATOM 1696 C C . GLU A 1 217 ? 7.875 -8.349 -16.698 1.00 94.94 217 GLU A C 1
ATOM 1698 O O . GLU A 1 217 ? 7.294 -7.710 -17.578 1.00 94.94 217 GLU A O 1
ATOM 1703 N N . SER A 1 218 ? 7.234 -9.152 -15.847 1.00 93.19 218 SER A N 1
ATOM 1704 C CA . SER A 1 218 ? 5.790 -9.400 -15.898 1.00 93.19 218 SER A CA 1
ATOM 1705 C C . SER A 1 218 ? 4.977 -8.121 -15.668 1.00 93.19 218 SER A C 1
ATOM 1707 O O . SER A 1 218 ? 3.977 -7.895 -16.345 1.00 93.19 218 SER A O 1
ATOM 1709 N N . TYR A 1 219 ? 5.433 -7.261 -14.756 1.00 93.00 219 TYR A N 1
ATOM 1710 C CA . TYR A 1 219 ? 4.829 -5.970 -14.444 1.00 93.00 219 TYR A CA 1
ATOM 1711 C C . TYR A 1 219 ? 4.861 -5.027 -15.648 1.00 93.00 219 TYR A C 1
ATOM 1713 O O . TYR A 1 219 ? 3.818 -4.524 -16.059 1.00 93.00 219 TYR A O 1
ATOM 1721 N N . ILE A 1 220 ? 6.039 -4.837 -16.253 1.00 94.25 220 ILE A N 1
ATOM 1722 C CA . ILE A 1 220 ? 6.215 -3.994 -17.447 1.00 94.25 220 ILE A CA 1
ATOM 1723 C C . ILE A 1 220 ? 5.336 -4.510 -18.591 1.00 94.25 220 ILE A C 1
ATOM 1725 O O . ILE A 1 220 ? 4.611 -3.732 -19.207 1.00 94.25 220 ILE A O 1
ATOM 1729 N N . SER A 1 221 ? 5.358 -5.823 -18.838 1.00 92.31 221 SER A N 1
ATOM 1730 C CA . SER A 1 221 ? 4.555 -6.457 -19.888 1.00 92.31 221 SER A CA 1
ATOM 1731 C C . SER A 1 221 ? 3.053 -6.251 -19.671 1.00 92.31 221 SER A C 1
ATOM 1733 O O . SER A 1 221 ? 2.354 -5.801 -20.577 1.00 92.31 221 SER A O 1
ATOM 1735 N N . ARG A 1 222 ? 2.555 -6.491 -18.448 1.00 90.75 222 ARG A N 1
ATOM 1736 C CA . ARG A 1 222 ? 1.142 -6.287 -18.100 1.00 90.75 222 ARG A CA 1
ATOM 1737 C C . ARG A 1 222 ? 0.723 -4.831 -18.284 1.00 90.75 222 ARG A C 1
ATOM 1739 O O . ARG A 1 222 ? -0.308 -4.594 -18.901 1.00 90.75 222 ARG A O 1
ATOM 1746 N N . ARG A 1 223 ? 1.505 -3.872 -17.778 1.00 91.38 223 ARG A N 1
ATOM 1747 C CA . ARG A 1 223 ? 1.201 -2.435 -17.896 1.00 91.38 223 ARG A CA 1
ATOM 1748 C C . ARG A 1 223 ? 1.141 -1.996 -19.366 1.00 91.38 223 ARG A C 1
ATOM 1750 O O . ARG A 1 223 ? 0.224 -1.283 -19.749 1.00 91.38 223 ARG A O 1
ATOM 1757 N N . LEU A 1 224 ? 2.067 -2.466 -20.206 1.00 92.38 224 LEU A N 1
ATOM 1758 C CA . LEU A 1 224 ? 2.022 -2.208 -21.651 1.00 92.38 224 LEU A CA 1
ATOM 1759 C C . LEU A 1 224 ? 0.792 -2.839 -22.310 1.00 92.38 224 LEU A C 1
ATOM 1761 O O . LEU A 1 224 ? 0.154 -2.205 -23.144 1.00 92.38 224 LEU A O 1
ATOM 1765 N N . HIS A 1 225 ? 0.462 -4.078 -21.945 1.00 90.69 225 HIS A N 1
ATOM 1766 C CA . HIS A 1 225 ? -0.690 -4.786 -22.495 1.00 90.69 225 HIS A CA 1
ATOM 1767 C C . HIS A 1 225 ? -2.014 -4.079 -22.176 1.00 90.69 225 HIS A C 1
ATOM 1769 O O . HIS A 1 225 ? -2.832 -3.916 -23.075 1.00 90.69 225 HIS A O 1
ATOM 1775 N N . VAL A 1 226 ? -2.199 -3.627 -20.929 1.00 88.88 226 VAL A N 1
ATOM 1776 C CA . VAL A 1 226 ? -3.386 -2.855 -20.511 1.00 88.88 226 VAL A CA 1
ATOM 1777 C C . VAL A 1 226 ? -3.503 -1.563 -21.322 1.00 88.88 226 VAL A C 1
ATOM 1779 O O . VAL A 1 226 ? -4.565 -1.286 -21.859 1.00 88.88 226 VAL A O 1
ATOM 1782 N N . ALA A 1 227 ? -2.387 -0.868 -21.561 1.00 89.44 227 ALA A N 1
ATOM 1783 C CA . ALA A 1 227 ? -2.341 0.334 -22.399 1.00 89.44 227 ALA A CA 1
ATOM 1784 C C . ALA A 1 227 ? -2.560 0.093 -23.913 1.00 89.44 227 ALA A C 1
ATOM 1786 O O . ALA A 1 227 ? -2.396 1.012 -24.720 1.00 89.44 227 ALA A O 1
ATOM 1787 N N . GLY A 1 228 ? -2.894 -1.133 -24.327 1.00 88.50 228 GLY A N 1
ATOM 1788 C CA . GLY A 1 228 ? -3.201 -1.473 -25.716 1.00 88.50 228 GLY A CA 1
ATOM 1789 C C . GLY A 1 228 ? -2.010 -1.960 -26.543 1.00 88.50 228 GLY A C 1
ATOM 1790 O O . GLY A 1 228 ? -2.137 -2.106 -27.758 1.00 88.50 228 GLY A O 1
ATOM 1791 N N . ASN A 1 229 ? -0.856 -2.259 -25.932 1.00 88.19 229 ASN A N 1
ATOM 1792 C CA . ASN A 1 229 ? 0.276 -2.821 -26.671 1.00 88.19 229 ASN A CA 1
ATOM 1793 C C . ASN A 1 229 ? -0.050 -4.232 -27.192 1.00 88.19 229 ASN A C 1
ATOM 1795 O O . ASN A 1 229 ? -0.069 -5.206 -26.436 1.00 88.19 229 ASN A O 1
ATOM 1799 N N . GLN A 1 230 ? -0.209 -4.363 -28.509 1.00 79.31 230 GLN A N 1
ATOM 1800 C CA . GLN A 1 230 ? -0.429 -5.640 -29.204 1.00 79.31 230 GLN A CA 1
ATOM 1801 C C . GLN A 1 230 ? 0.891 -6.324 -29.619 1.00 79.31 230 GLN A C 1
ATOM 1803 O O . GLN A 1 230 ? 0.974 -6.964 -30.664 1.00 79.31 230 GLN A O 1
ATOM 1808 N N . GLY A 1 231 ? 1.949 -6.164 -28.815 1.00 75.62 231 GLY A N 1
ATOM 1809 C CA . GLY A 1 231 ? 3.275 -6.752 -29.060 1.00 75.62 231 GLY A CA 1
ATOM 1810 C C . GLY A 1 231 ? 4.210 -5.920 -29.947 1.00 75.62 231 GLY A C 1
ATOM 1811 O O . GLY A 1 231 ? 5.268 -6.411 -30.341 1.00 75.62 231 GLY A O 1
ATOM 1812 N N . GLN A 1 232 ? 3.846 -4.669 -30.246 1.00 75.62 232 GLN A N 1
ATOM 1813 C CA . GLN A 1 232 ? 4.660 -3.751 -31.054 1.00 75.62 232 GLN A CA 1
ATOM 1814 C C . GLN A 1 232 ? 5.822 -3.170 -30.243 1.00 75.62 232 GLN A C 1
ATOM 1816 O O . GLN A 1 232 ? 6.944 -3.078 -30.737 1.00 75.62 232 GLN A O 1
ATOM 1821 N N . ILE A 1 233 ? 5.569 -2.845 -28.974 1.00 84.62 233 ILE A N 1
ATOM 1822 C CA . ILE A 1 233 ? 6.574 -2.330 -28.049 1.00 84.62 233 ILE A CA 1
ATOM 1823 C C . ILE A 1 233 ? 7.170 -3.496 -27.282 1.00 84.62 233 ILE A C 1
ATOM 1825 O O . ILE A 1 233 ? 6.472 -4.166 -26.518 1.00 84.62 233 ILE A O 1
ATOM 1829 N N . ASN A 1 234 ? 8.477 -3.696 -27.425 1.00 86.75 234 ASN A N 1
ATOM 1830 C CA . ASN A 1 234 ? 9.197 -4.705 -26.661 1.00 86.75 234 ASN A CA 1
ATOM 1831 C C . ASN A 1 234 ? 10.363 -4.082 -25.903 1.00 86.75 234 ASN A C 1
ATOM 1833 O O . ASN A 1 234 ? 11.282 -3.504 -26.488 1.00 86.75 234 ASN A O 1
ATOM 1837 N N . PHE A 1 235 ? 10.353 -4.247 -24.583 1.00 94.69 235 PHE A N 1
ATOM 1838 C CA . PHE A 1 235 ? 11.522 -3.986 -23.760 1.00 94.69 235 PHE A CA 1
ATOM 1839 C C . PHE A 1 235 ? 12.452 -5.187 -23.881 1.00 94.69 235 PHE A C 1
ATOM 1841 O O . PHE A 1 235 ? 12.111 -6.304 -23.497 1.00 94.69 235 PHE A O 1
ATOM 1848 N N . SER A 1 236 ? 13.648 -4.968 -24.425 1.00 95.00 236 SER A N 1
ATOM 1849 C CA . SER A 1 236 ? 14.650 -6.033 -24.494 1.00 95.00 236 SER A CA 1
ATOM 1850 C C . SER A 1 236 ? 14.963 -6.566 -23.089 1.00 95.00 236 SER A C 1
ATOM 1852 O O . SER A 1 236 ? 15.018 -5.800 -22.125 1.00 95.00 236 SER A O 1
ATOM 1854 N N . ARG A 1 237 ? 15.267 -7.865 -22.955 1.00 95.19 237 ARG A N 1
ATOM 1855 C CA . ARG A 1 237 ? 15.630 -8.465 -21.651 1.00 95.19 237 ARG A CA 1
ATOM 1856 C C . ARG A 1 237 ? 16.759 -7.704 -20.943 1.00 95.19 237 ARG A C 1
ATOM 1858 O O . ARG A 1 237 ? 16.785 -7.612 -19.721 1.00 95.19 237 ARG A O 1
ATOM 1865 N N . ALA A 1 238 ? 17.703 -7.151 -21.706 1.00 96.62 238 ALA A N 1
ATOM 1866 C CA . ALA A 1 238 ? 18.778 -6.324 -21.165 1.00 96.62 238 ALA A CA 1
ATOM 1867 C C . ALA A 1 238 ? 18.276 -4.970 -20.628 1.00 96.62 238 ALA A C 1
ATOM 1869 O O . ALA A 1 238 ? 18.761 -4.529 -19.587 1.00 96.62 238 ALA A O 1
ATOM 1870 N N . ALA A 1 239 ? 17.302 -4.337 -21.292 1.00 97.06 239 ALA A N 1
ATOM 1871 C CA . ALA A 1 239 ? 16.647 -3.127 -20.800 1.00 97.06 239 ALA A CA 1
ATOM 1872 C C . ALA A 1 239 ? 15.860 -3.408 -19.512 1.00 97.06 239 ALA A C 1
ATOM 1874 O O . ALA A 1 239 ? 16.065 -2.708 -18.527 1.00 97.06 239 ALA A O 1
ATOM 1875 N N . VAL A 1 240 ? 15.058 -4.479 -19.472 1.00 97.56 240 VAL A N 1
ATOM 1876 C CA . VAL A 1 240 ? 14.301 -4.880 -18.269 1.00 97.56 240 VAL A CA 1
ATOM 1877 C C . VAL A 1 240 ? 15.229 -5.132 -17.079 1.00 97.56 240 VAL A C 1
ATOM 1879 O O . VAL A 1 240 ? 14.987 -4.613 -15.992 1.00 97.56 240 VAL A O 1
ATOM 1882 N N . ARG A 1 241 ? 16.342 -5.857 -17.275 1.00 97.38 241 ARG A N 1
ATOM 1883 C CA . ARG A 1 241 ? 17.343 -6.061 -16.212 1.00 97.38 241 ARG A CA 1
ATOM 1884 C C . ARG A 1 241 ? 17.935 -4.748 -15.704 1.00 97.38 241 ARG A C 1
ATOM 1886 O O . ARG A 1 241 ? 18.156 -4.609 -14.503 1.00 97.38 241 ARG A O 1
ATOM 1893 N N . LEU A 1 242 ? 18.207 -3.798 -16.600 1.00 97.50 242 LEU A N 1
ATOM 1894 C CA . LEU A 1 242 ? 18.738 -2.491 -16.220 1.00 97.50 242 LEU A CA 1
ATOM 1895 C C . LEU A 1 242 ? 17.702 -1.667 -15.443 1.00 97.50 242 LEU A C 1
ATOM 1897 O O . LEU A 1 242 ? 18.055 -1.073 -14.429 1.00 97.50 242 LEU A O 1
ATOM 1901 N N . ILE A 1 243 ? 16.433 -1.696 -15.862 1.00 97.44 243 ILE A N 1
ATOM 1902 C CA . ILE A 1 243 ? 15.317 -1.056 -15.151 1.00 97.44 243 ILE A CA 1
ATOM 1903 C C . ILE A 1 243 ? 15.158 -1.660 -13.758 1.00 97.44 243 ILE A C 1
ATOM 1905 O O . ILE A 1 243 ? 15.103 -0.919 -12.780 1.00 97.44 243 ILE A O 1
ATOM 1909 N N . HIS A 1 244 ? 15.138 -2.990 -13.638 1.00 97.81 244 HIS A N 1
ATOM 1910 C CA . HIS A 1 244 ? 15.047 -3.666 -12.343 1.00 97.81 244 HIS A CA 1
ATOM 1911 C C . HIS A 1 244 ? 16.210 -3.267 -11.424 1.00 97.81 244 HIS A C 1
ATOM 1913 O O . HIS A 1 244 ? 15.983 -2.853 -10.290 1.00 97.81 244 HIS A O 1
ATOM 1919 N N . LYS A 1 245 ? 17.451 -3.295 -11.932 1.00 97.12 245 LYS A N 1
ATOM 1920 C CA . LYS A 1 245 ? 18.636 -2.889 -11.163 1.00 97.12 245 LYS A CA 1
ATOM 1921 C C . LYS A 1 245 ? 18.565 -1.429 -10.706 1.00 97.12 245 LYS A C 1
ATOM 1923 O O . LYS A 1 245 ? 18.927 -1.141 -9.573 1.00 97.12 245 LYS A O 1
ATOM 1928 N N . ALA A 1 246 ? 18.125 -0.519 -11.574 1.00 95.56 246 ALA A N 1
ATOM 1929 C CA . ALA A 1 246 ? 18.055 0.907 -11.259 1.00 95.56 246 ALA A CA 1
ATOM 1930 C C . ALA A 1 246 ? 16.896 1.262 -10.313 1.00 95.56 246 ALA A C 1
ATOM 1932 O O . ALA A 1 246 ? 17.011 2.190 -9.520 1.00 95.56 246 ALA A O 1
ATOM 1933 N N . SER A 1 247 ? 15.786 0.528 -10.392 1.00 95.50 247 SER A N 1
ATOM 1934 C CA . SER A 1 247 ? 14.597 0.739 -9.556 1.00 95.50 247 SER A CA 1
ATOM 1935 C C . SER A 1 247 ? 14.617 -0.036 -8.239 1.00 95.50 247 SER A C 1
ATOM 1937 O O . SER A 1 247 ? 13.776 0.219 -7.381 1.00 95.50 247 SER A O 1
ATOM 1939 N N . GLY A 1 248 ? 15.498 -1.031 -8.096 1.00 95.31 248 GLY A N 1
ATOM 1940 C CA . GLY A 1 248 ? 15.456 -1.980 -6.982 1.00 95.31 248 GLY A CA 1
ATOM 1941 C C . GLY A 1 248 ? 14.167 -2.810 -6.938 1.00 95.31 248 GLY A C 1
ATOM 1942 O O . GLY A 1 248 ? 13.799 -3.297 -5.876 1.00 95.31 248 GLY A O 1
ATOM 1943 N N . GLY A 1 249 ? 13.443 -2.921 -8.059 1.00 94.19 249 GLY A N 1
ATOM 1944 C CA . GLY A 1 249 ? 12.141 -3.591 -8.109 1.00 94.19 249 GLY A CA 1
ATOM 1945 C C . GLY A 1 249 ? 10.966 -2.759 -7.583 1.00 94.19 249 GLY A C 1
ATOM 1946 O O . GLY A 1 249 ? 9.863 -3.286 -7.466 1.00 94.19 249 GLY A O 1
ATOM 1947 N N . ILE A 1 250 ? 11.160 -1.475 -7.257 1.00 94.12 250 ILE A N 1
ATOM 1948 C CA . ILE A 1 250 ? 10.092 -0.605 -6.741 1.00 94.12 250 ILE A CA 1
ATOM 1949 C C . ILE A 1 250 ? 9.176 -0.164 -7.901 1.00 94.12 250 ILE A C 1
ATOM 1951 O O . ILE A 1 250 ? 9.639 0.586 -8.766 1.00 94.12 250 ILE A O 1
ATOM 1955 N N . PRO A 1 251 ? 7.876 -0.535 -7.923 1.00 92.81 251 PRO A N 1
ATOM 1956 C CA . PRO A 1 251 ? 6.928 -0.199 -8.993 1.00 92.81 251 PRO A CA 1
ATOM 1957 C C . PRO A 1 251 ? 6.909 1.276 -9.395 1.00 92.81 251 PRO A C 1
ATOM 1959 O O . PRO A 1 251 ? 6.986 1.588 -10.580 1.00 92.81 251 PRO A O 1
ATOM 1962 N N . ARG A 1 252 ? 6.888 2.208 -8.432 1.00 91.94 252 ARG A N 1
ATOM 1963 C CA . ARG A 1 252 ? 6.910 3.651 -8.738 1.00 91.94 252 ARG A CA 1
ATOM 1964 C C . ARG A 1 252 ? 8.155 4.068 -9.530 1.00 91.94 252 ARG A C 1
ATOM 1966 O O . ARG A 1 252 ? 8.059 4.897 -10.434 1.00 91.94 252 ARG A O 1
ATOM 1973 N N . LEU A 1 253 ? 9.315 3.500 -9.199 1.00 93.81 253 LEU A N 1
ATOM 1974 C CA . LEU A 1 253 ? 10.565 3.766 -9.913 1.00 93.81 253 LEU A CA 1
ATOM 1975 C C . LEU A 1 253 ? 10.607 3.037 -11.256 1.00 93.81 253 LEU A C 1
ATOM 1977 O O . LEU A 1 253 ? 11.049 3.629 -12.236 1.00 93.81 253 LEU A O 1
ATOM 1981 N N . ILE A 1 254 ? 10.096 1.803 -11.329 1.00 95.06 254 ILE A N 1
ATOM 1982 C CA . ILE A 1 254 ? 9.932 1.073 -12.593 1.00 95.06 254 ILE A CA 1
ATOM 1983 C C . ILE A 1 254 ? 9.089 1.900 -13.564 1.00 95.06 254 ILE A C 1
ATOM 1985 O O . ILE A 1 254 ? 9.518 2.103 -14.698 1.00 95.06 254 ILE A O 1
ATOM 1989 N N . ASN A 1 255 ? 7.947 2.431 -13.117 1.00 93.50 255 ASN A N 1
ATOM 1990 C CA . ASN A 1 255 ? 7.082 3.287 -13.926 1.00 93.50 255 ASN A CA 1
ATOM 1991 C C . ASN A 1 255 ? 7.838 4.510 -14.430 1.00 93.50 255 ASN A C 1
ATOM 1993 O O . ASN A 1 255 ? 7.878 4.752 -15.630 1.00 93.50 255 ASN A O 1
ATOM 1997 N N . ARG A 1 256 ? 8.507 5.235 -13.527 1.00 93.06 256 ARG A N 1
ATOM 1998 C CA . ARG A 1 256 ? 9.253 6.447 -13.883 1.00 93.06 256 ARG A CA 1
ATOM 1999 C C . ARG A 1 256 ? 10.350 6.160 -14.913 1.00 93.06 256 ARG A C 1
ATOM 2001 O O . ARG A 1 256 ? 10.418 6.839 -15.927 1.00 93.06 256 ARG A O 1
ATOM 2008 N N . VAL A 1 257 ? 11.184 5.143 -14.699 1.00 94.81 257 VAL A N 1
ATOM 2009 C CA . VAL A 1 257 ? 12.265 4.807 -15.643 1.00 94.81 257 VAL A CA 1
ATOM 2010 C C . VAL A 1 257 ? 11.703 4.301 -16.973 1.00 94.81 257 VAL A C 1
ATOM 2012 O O . VAL A 1 257 ? 12.216 4.671 -18.028 1.00 94.81 257 VAL A O 1
ATOM 2015 N N . SER A 1 258 ? 10.654 3.477 -16.948 1.00 95.00 258 SER A N 1
ATOM 2016 C CA . SER A 1 258 ? 10.052 2.914 -18.164 1.00 95.00 258 SER A CA 1
ATOM 2017 C C . SER A 1 258 ? 9.366 3.985 -19.007 1.00 95.00 258 SER A C 1
ATOM 2019 O O . SER A 1 258 ? 9.495 3.962 -20.227 1.00 95.00 258 SER A O 1
ATOM 2021 N N . ASP A 1 259 ? 8.717 4.957 -18.366 1.00 92.94 259 ASP A N 1
ATOM 2022 C CA . ASP A 1 259 ? 8.086 6.097 -19.027 1.00 92.94 259 ASP A CA 1
ATOM 2023 C C . ASP A 1 259 ? 9.097 6.939 -19.811 1.00 92.94 259 ASP A C 1
ATOM 2025 O O . ASP A 1 259 ? 8.971 7.114 -21.020 1.00 92.94 259 ASP A O 1
ATOM 2029 N N . PHE A 1 260 ? 10.175 7.366 -19.149 1.00 92.12 260 PHE A N 1
ATOM 2030 C CA . PHE A 1 260 ? 11.256 8.107 -19.804 1.00 92.12 260 PHE A CA 1
ATOM 2031 C C . PHE A 1 260 ? 11.986 7.259 -20.855 1.00 92.12 260 PHE A C 1
ATOM 2033 O O . PHE A 1 260 ? 12.469 7.787 -21.854 1.00 92.12 260 PHE A O 1
ATOM 2040 N N . SER A 1 261 ? 12.040 5.935 -20.676 1.00 94.50 261 SER A N 1
ATOM 2041 C CA . SER A 1 261 ? 12.617 5.035 -21.680 1.00 94.50 261 SER A CA 1
ATOM 2042 C C . SER A 1 261 ? 11.768 4.970 -22.953 1.00 94.50 261 SER A C 1
ATOM 2044 O O . SER A 1 261 ? 12.339 4.890 -24.039 1.00 94.50 261 SER A O 1
ATOM 2046 N N . LEU A 1 262 ? 10.433 5.023 -22.841 1.00 92.81 262 LEU A N 1
ATOM 2047 C CA . LEU A 1 262 ? 9.533 5.129 -23.996 1.00 92.81 262 LEU A CA 1
ATOM 2048 C C . LEU A 1 262 ? 9.748 6.451 -24.733 1.00 92.81 262 LEU A C 1
ATOM 2050 O O . LEU A 1 262 ? 9.922 6.434 -25.950 1.00 92.81 262 LEU A O 1
ATOM 2054 N N . THR A 1 263 ? 9.828 7.567 -24.002 1.00 91.19 263 THR A N 1
ATOM 2055 C CA . THR A 1 263 ? 10.135 8.887 -24.575 1.00 91.19 263 THR A CA 1
ATOM 2056 C C . THR A 1 263 ? 11.481 8.892 -25.301 1.00 91.19 263 THR A C 1
ATOM 2058 O O . THR A 1 263 ? 11.564 9.347 -26.437 1.00 91.19 263 THR A O 1
ATOM 2061 N N . ALA A 1 264 ? 12.531 8.332 -24.695 1.00 90.81 264 ALA A N 1
ATOM 2062 C CA . ALA A 1 264 ? 13.846 8.230 -25.325 1.00 90.81 264 ALA A CA 1
ATOM 2063 C C . ALA A 1 264 ? 13.828 7.351 -26.586 1.00 90.81 264 ALA A C 1
ATOM 2065 O O . ALA A 1 264 ? 14.461 7.698 -27.577 1.00 90.81 264 ALA A O 1
ATOM 2066 N N . GLY A 1 265 ? 13.085 6.237 -26.568 1.00 90.56 265 GLY A N 1
ATOM 2067 C CA . GLY A 1 265 ? 12.901 5.397 -27.753 1.00 90.56 265 GLY A CA 1
ATOM 2068 C C . GLY A 1 265 ? 12.135 6.109 -28.869 1.00 90.56 265 GLY A C 1
ATOM 2069 O O . GLY A 1 265 ? 12.495 5.953 -30.028 1.00 90.56 265 GLY A O 1
ATOM 2070 N N . TYR A 1 266 ? 11.138 6.930 -28.518 1.00 90.44 266 TYR A N 1
ATOM 2071 C CA . TYR A 1 266 ? 10.391 7.754 -29.471 1.00 90.44 266 TYR A CA 1
ATOM 2072 C C . TYR A 1 266 ? 11.295 8.784 -30.163 1.00 90.44 266 TYR A C 1
ATOM 2074 O O . TYR A 1 266 ? 11.285 8.875 -31.381 1.00 90.44 266 TYR A O 1
ATOM 2082 N N . VAL A 1 267 ? 12.138 9.496 -29.407 1.00 89.25 267 VAL A N 1
ATOM 2083 C CA . VAL A 1 267 ? 13.095 10.479 -29.960 1.00 89.25 267 VAL A CA 1
ATOM 2084 C C . VAL A 1 267 ? 14.081 9.852 -30.958 1.00 89.25 267 VAL A C 1
ATOM 2086 O O . VAL A 1 267 ? 14.626 10.550 -31.807 1.00 89.25 267 VAL A O 1
ATOM 2089 N N . GLU A 1 268 ? 14.330 8.547 -30.849 1.00 88.69 268 GLU A N 1
ATOM 2090 C CA . GLU A 1 268 ? 15.239 7.789 -31.715 1.00 88.69 268 GLU A CA 1
ATOM 2091 C C . GLU A 1 268 ? 14.493 6.924 -32.752 1.00 88.69 268 GLU A C 1
ATOM 2093 O O . GLU A 1 268 ? 15.099 6.016 -33.325 1.00 88.69 268 GLU A O 1
ATOM 2098 N N . ASP A 1 269 ? 13.188 7.160 -32.960 1.00 88.81 269 ASP A N 1
ATOM 2099 C CA . ASP A 1 269 ? 12.310 6.389 -33.856 1.00 88.81 269 ASP A CA 1
ATOM 2100 C C . ASP A 1 269 ? 12.474 4.867 -33.676 1.00 88.81 269 ASP A C 1
ATOM 2102 O O . ASP A 1 269 ? 12.512 4.069 -34.620 1.00 88.81 269 ASP A O 1
ATOM 2106 N N . SER A 1 270 ? 12.613 4.428 -32.421 1.00 88.69 270 SER A N 1
ATOM 2107 C CA . SER A 1 270 ? 12.929 3.045 -32.095 1.00 88.69 270 SER A CA 1
ATOM 2108 C C . SER A 1 270 ? 11.687 2.269 -31.655 1.00 88.69 270 SER A C 1
ATOM 2110 O O . SER A 1 270 ? 11.101 2.591 -30.625 1.00 88.69 270 SER A O 1
ATOM 2112 N N . PRO A 1 271 ? 11.296 1.187 -32.354 1.00 84.56 271 PRO A N 1
ATOM 2113 C CA . PRO A 1 271 ? 10.135 0.380 -31.961 1.00 84.56 271 PRO A CA 1
ATOM 2114 C C . PRO A 1 271 ? 10.396 -0.496 -30.720 1.00 84.56 271 PRO A C 1
ATOM 2116 O O . PRO A 1 271 ? 9.463 -0.966 -30.072 1.00 84.56 271 PRO A O 1
ATOM 2119 N N . ALA A 1 272 ? 11.664 -0.735 -30.367 1.00 91.50 272 ALA A N 1
ATOM 2120 C CA . ALA A 1 272 ? 12.051 -1.577 -29.238 1.00 91.50 272 ALA A CA 1
ATOM 2121 C C . ALA A 1 272 ? 12.876 -0.795 -28.215 1.00 91.50 272 ALA A C 1
ATOM 2123 O O . ALA A 1 272 ? 13.824 -0.090 -28.564 1.00 91.50 272 ALA A O 1
ATOM 2124 N N . ILE A 1 273 ? 12.593 -0.997 -26.928 1.00 95.44 273 ILE A N 1
ATOM 2125 C CA . ILE A 1 273 ? 13.325 -0.330 -25.853 1.00 95.44 273 ILE A CA 1
ATOM 2126 C C . ILE A 1 273 ? 14.608 -1.100 -25.524 1.00 95.44 273 ILE A C 1
ATOM 2128 O O . ILE A 1 273 ? 14.606 -2.236 -25.024 1.00 95.44 273 ILE A O 1
ATOM 2132 N N . LYS A 1 274 ? 15.738 -0.459 -25.833 1.00 96.12 274 LYS A N 1
ATOM 2133 C CA . LYS A 1 274 ? 17.099 -0.982 -25.669 1.00 96.12 274 LYS A CA 1
ATOM 2134 C C . LYS A 1 274 ? 17.753 -0.419 -24.400 1.00 96.12 274 LYS A C 1
ATOM 2136 O O . LYS A 1 274 ? 17.318 0.610 -23.884 1.00 96.12 274 LYS A O 1
ATOM 2141 N N . PRO A 1 275 ? 18.852 -1.028 -23.913 1.00 96.69 275 PRO A N 1
ATOM 2142 C CA . PRO A 1 275 ? 19.585 -0.504 -22.759 1.00 96.69 275 PRO A CA 1
ATOM 2143 C C . PRO A 1 275 ? 20.066 0.944 -22.926 1.00 96.69 275 PRO A C 1
ATOM 2145 O O . PRO A 1 275 ? 20.204 1.642 -21.929 1.00 96.69 275 PRO A O 1
ATOM 2148 N N . ALA A 1 276 ? 20.319 1.398 -24.159 1.00 95.56 276 ALA A N 1
ATOM 2149 C CA . ALA A 1 276 ? 20.704 2.781 -24.445 1.00 95.56 276 ALA A CA 1
ATOM 2150 C C . ALA A 1 276 ? 19.605 3.782 -24.045 1.00 95.56 276 ALA A C 1
ATOM 2152 O O . ALA A 1 276 ? 19.897 4.737 -23.328 1.00 95.56 276 ALA A O 1
ATOM 2153 N N . HIS A 1 277 ? 18.343 3.504 -24.395 1.00 95.44 277 HIS A N 1
ATOM 2154 C CA . HIS A 1 277 ? 17.207 4.362 -24.037 1.00 95.44 277 HIS A CA 1
ATOM 2155 C C . HIS A 1 277 ? 17.009 4.412 -22.514 1.00 95.44 277 HIS A C 1
ATOM 2157 O O . HIS A 1 277 ? 16.786 5.478 -21.953 1.00 95.44 277 HIS A O 1
ATOM 2163 N N . VAL A 1 278 ? 17.188 3.277 -21.824 1.00 96.12 278 VAL A N 1
ATOM 2164 C CA . VAL A 1 278 ? 17.118 3.218 -20.353 1.00 96.12 278 VAL A CA 1
ATOM 2165 C C . VAL A 1 278 ? 18.244 4.027 -19.706 1.00 96.12 278 VAL A C 1
ATOM 2167 O O . VAL A 1 278 ? 18.007 4.744 -18.741 1.00 96.12 278 VAL A O 1
ATOM 2170 N N . LYS A 1 279 ? 19.479 3.949 -20.223 1.00 94.75 279 LYS A N 1
ATOM 2171 C CA . LYS A 1 279 ? 20.592 4.771 -19.716 1.00 94.75 279 LYS A CA 1
ATOM 2172 C C . LYS A 1 279 ? 20.307 6.263 -19.887 1.00 94.75 279 LYS A C 1
ATOM 2174 O O 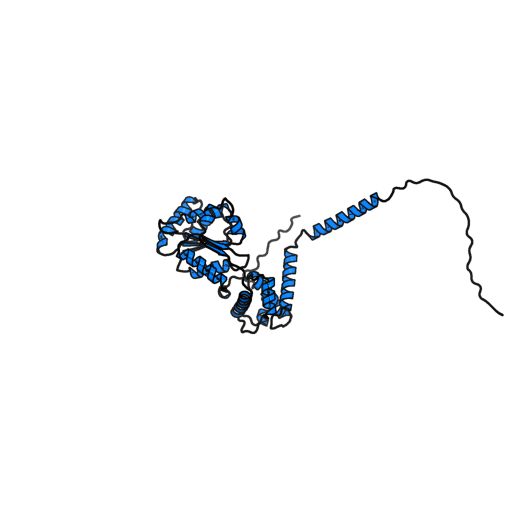. LYS A 1 279 ? 20.530 7.016 -18.947 1.00 94.75 279 LYS A O 1
ATOM 2179 N N . ARG A 1 280 ? 19.778 6.665 -21.047 1.00 91.50 280 ARG A N 1
ATOM 2180 C CA . ARG A 1 280 ? 19.378 8.050 -21.324 1.00 91.50 280 ARG A CA 1
ATOM 2181 C C . ARG A 1 280 ? 18.293 8.527 -20.357 1.00 91.50 280 ARG A C 1
ATOM 2183 O O . ARG A 1 280 ? 18.462 9.571 -19.737 1.00 91.50 280 ARG A O 1
ATOM 2190 N N . ALA A 1 281 ? 17.260 7.710 -20.148 1.00 91.50 281 ALA A N 1
ATOM 2191 C CA . ALA A 1 281 ? 16.212 7.964 -19.165 1.00 91.50 281 ALA A CA 1
ATOM 2192 C C . ALA A 1 281 ? 16.777 8.140 -17.746 1.00 91.50 281 ALA A C 1
ATOM 2194 O O . ALA A 1 281 ? 16.389 9.053 -17.027 1.00 91.50 281 ALA A O 1
ATOM 2195 N N . LEU A 1 282 ? 17.724 7.292 -17.333 1.00 92.00 282 LEU A N 1
ATOM 2196 C CA . LEU A 1 282 ? 18.354 7.412 -16.018 1.00 92.00 282 LEU A CA 1
ATOM 2197 C C . LEU A 1 282 ? 19.162 8.704 -15.875 1.00 92.00 282 LEU A C 1
ATOM 2199 O O . LEU A 1 282 ? 19.046 9.347 -14.837 1.00 92.00 282 LEU A O 1
ATOM 2203 N N . CYS A 1 283 ? 19.943 9.097 -16.887 1.00 88.88 283 CYS A N 1
ATOM 2204 C CA . CYS A 1 283 ? 20.670 10.371 -16.874 1.00 88.88 283 CYS A CA 1
ATOM 2205 C C . CYS A 1 283 ? 19.717 11.549 -16.641 1.00 88.88 283 CYS A C 1
ATOM 2207 O O . CYS A 1 283 ? 19.917 12.317 -15.707 1.00 88.88 283 CYS A O 1
ATOM 2209 N N . GLU A 1 284 ? 18.626 11.614 -17.402 1.00 84.25 284 GLU A N 1
ATOM 2210 C CA . GLU A 1 284 ? 17.624 12.675 -17.281 1.00 84.25 284 GLU A CA 1
ATOM 2211 C C . GLU A 1 284 ? 16.960 12.701 -15.894 1.00 84.25 284 GLU A C 1
ATOM 2213 O O . GLU A 1 284 ? 16.794 13.755 -15.280 1.00 84.25 284 GLU A O 1
ATOM 2218 N N . LEU A 1 285 ? 16.653 11.527 -15.337 1.00 84.50 285 LEU A N 1
ATOM 2219 C CA . LEU A 1 285 ? 16.084 11.403 -13.996 1.00 84.50 285 LEU A CA 1
ATOM 2220 C C . LEU A 1 285 ? 17.060 11.806 -12.882 1.00 84.50 285 LEU A C 1
ATOM 2222 O O . LEU A 1 285 ? 16.632 12.391 -11.881 1.00 84.50 285 LEU A O 1
ATOM 2226 N N . TYR A 1 286 ? 18.351 11.496 -13.027 1.00 82.56 286 TYR A N 1
ATOM 2227 C CA . TYR A 1 286 ? 19.379 11.916 -12.075 1.00 82.56 286 TYR A CA 1
ATOM 2228 C C . TYR A 1 286 ? 19.631 13.418 -12.144 1.00 82.56 286 TYR A C 1
ATOM 2230 O O . TYR A 1 286 ? 19.696 14.046 -11.089 1.00 82.56 286 TYR A O 1
ATOM 2238 N N . ASP A 1 287 ? 19.690 14.002 -13.340 1.00 71.44 287 ASP A N 1
ATOM 2239 C CA . ASP A 1 287 ? 19.849 15.446 -13.520 1.00 71.44 287 ASP A CA 1
ATOM 2240 C C . ASP A 1 287 ? 18.673 16.208 -12.900 1.00 71.44 287 ASP A C 1
ATOM 2242 O O . ASP A 1 287 ? 18.875 17.171 -12.157 1.00 71.44 287 ASP A O 1
ATOM 2246 N N . PHE A 1 288 ? 17.445 15.715 -13.086 1.00 60.50 288 PHE A N 1
ATOM 2247 C CA . PHE A 1 288 ? 16.258 16.293 -12.455 1.00 60.50 288 PHE A CA 1
ATOM 2248 C C . PHE A 1 288 ? 16.313 16.206 -10.922 1.00 60.50 288 PHE A C 1
ATOM 2250 O O . PHE A 1 288 ? 15.997 17.171 -10.227 1.00 60.50 288 PHE A O 1
ATOM 2257 N N . ASN A 1 289 ? 16.748 15.069 -10.367 1.00 61.28 289 ASN A N 1
ATOM 2258 C CA . ASN A 1 289 ? 16.898 14.913 -8.917 1.00 61.28 289 ASN A CA 1
ATOM 2259 C C . ASN A 1 289 ? 18.051 15.770 -8.354 1.00 61.28 289 ASN A C 1
ATOM 2261 O O . ASN A 1 289 ? 17.948 16.257 -7.230 1.00 61.28 289 ASN A O 1
ATOM 2265 N N . LEU A 1 290 ? 19.138 15.977 -9.105 1.00 60.72 290 LEU A N 1
ATOM 2266 C CA . LEU A 1 290 ? 20.241 16.864 -8.717 1.00 60.72 290 LEU A CA 1
ATOM 2267 C C . LEU A 1 290 ? 19.817 18.335 -8.727 1.00 60.72 290 LEU A C 1
ATOM 2269 O O . LEU A 1 290 ? 20.222 19.079 -7.838 1.00 60.72 290 LEU A O 1
ATOM 2273 N N . GLN A 1 291 ? 18.979 18.748 -9.680 1.00 55.00 291 GLN A N 1
ATOM 2274 C CA . GLN A 1 291 ? 18.393 20.089 -9.695 1.00 55.00 291 GLN A CA 1
ATOM 2275 C C . GLN A 1 291 ? 17.361 20.275 -8.571 1.00 55.00 291 GLN A C 1
ATOM 2277 O O . GLN A 1 291 ? 17.398 21.292 -7.881 1.00 55.00 291 GLN A O 1
ATOM 2282 N N . ALA A 1 292 ? 16.513 19.273 -8.305 1.00 52.22 292 ALA A N 1
ATOM 2283 C CA . ALA A 1 292 ? 15.523 19.308 -7.222 1.00 52.22 292 ALA A CA 1
ATOM 2284 C C . ALA A 1 292 ? 16.163 19.327 -5.819 1.00 52.22 292 ALA A C 1
ATOM 2286 O O . ALA A 1 292 ? 15.734 20.081 -4.950 1.00 52.22 292 ALA A O 1
ATOM 2287 N N . ASN A 1 293 ? 17.238 18.561 -5.609 1.00 47.00 293 ASN A N 1
ATOM 2288 C CA . ASN A 1 293 ? 18.026 18.578 -4.367 1.00 47.00 293 ASN A CA 1
ATOM 2289 C C . ASN A 1 293 ? 19.068 19.718 -4.333 1.00 47.00 293 ASN A C 1
ATOM 2291 O O . ASN A 1 293 ? 19.808 19.863 -3.359 1.00 47.00 293 ASN A O 1
ATOM 2295 N N . GLY A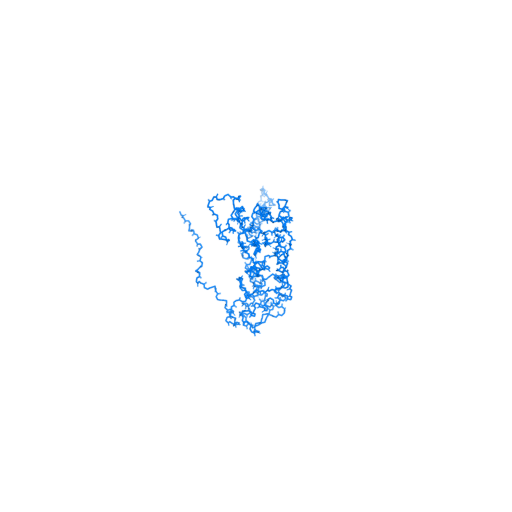 1 294 ? 19.163 20.498 -5.413 1.00 43.81 294 GLY A N 1
ATOM 2296 C CA . GLY A 1 294 ? 20.207 21.486 -5.677 1.00 43.81 294 GLY A CA 1
ATOM 2297 C C . GLY A 1 294 ? 19.773 22.939 -5.509 1.00 43.81 294 GLY A C 1
ATOM 2298 O O . GLY A 1 294 ? 20.529 23.834 -5.887 1.00 43.81 294 GLY A O 1
ATOM 2299 N N . CYS A 1 295 ? 18.603 23.209 -4.926 1.00 39.25 295 CYS A N 1
ATOM 2300 C CA . CYS A 1 295 ? 18.208 24.575 -4.603 1.00 39.25 295 CYS A CA 1
ATOM 2301 C C . CYS A 1 295 ? 18.842 25.021 -3.269 1.00 39.25 295 CYS A C 1
ATOM 2303 O O . CYS A 1 295 ? 18.266 24.850 -2.200 1.00 39.25 295 CYS A O 1
ATOM 2305 N N . GLY A 1 296 ? 20.050 25.598 -3.333 1.00 49.47 296 GLY A N 1
ATOM 2306 C CA . GLY A 1 296 ? 20.397 26.733 -2.463 1.00 49.47 296 GLY A CA 1
ATOM 2307 C C . GLY A 1 296 ? 21.673 26.692 -1.610 1.00 49.47 296 GLY A C 1
ATOM 2308 O O . GLY A 1 296 ? 22.230 27.758 -1.388 1.00 49.47 296 GLY A O 1
ATOM 2309 N N . SER A 1 297 ? 22.196 25.548 -1.147 1.00 50.38 297 SER A N 1
ATOM 2310 C CA . SER A 1 297 ? 23.270 25.592 -0.114 1.00 50.38 297 SER A CA 1
ATOM 2311 C C . SER A 1 297 ? 24.658 25.103 -0.529 1.00 50.38 297 SER A C 1
ATOM 2313 O O . SER A 1 297 ? 25.644 25.553 0.048 1.00 50.38 297 SER A O 1
ATOM 2315 N N . ARG A 1 298 ? 24.801 24.214 -1.521 1.00 49.94 298 ARG A N 1
ATOM 2316 C CA . ARG A 1 298 ? 26.116 23.597 -1.807 1.00 49.94 298 ARG A CA 1
ATOM 2317 C C . ARG A 1 298 ? 27.056 24.448 -2.670 1.00 49.94 298 ARG A C 1
ATOM 2319 O O . ARG A 1 298 ? 28.260 24.401 -2.439 1.00 49.94 298 ARG A O 1
ATOM 2326 N N . LYS A 1 299 ? 26.536 25.259 -3.603 1.00 51.16 299 LYS A N 1
ATOM 2327 C CA . LYS A 1 299 ? 27.364 26.213 -4.374 1.00 51.16 299 LYS A CA 1
ATOM 2328 C C . LYS A 1 299 ? 27.911 27.337 -3.490 1.00 51.16 299 LYS A C 1
ATOM 2330 O O . LYS A 1 299 ? 29.104 27.602 -3.543 1.00 51.16 299 LYS A O 1
ATOM 2335 N N . LEU A 1 300 ? 27.071 27.904 -2.619 1.00 55.53 300 LEU A N 1
ATOM 2336 C CA . LEU A 1 300 ? 27.490 28.942 -1.672 1.00 55.53 300 LEU A CA 1
ATOM 2337 C C . LEU A 1 300 ? 28.537 28.417 -0.683 1.00 55.53 300 LEU A C 1
ATOM 2339 O O . LEU A 1 300 ? 29.523 29.097 -0.433 1.00 55.53 300 LEU A O 1
ATOM 2343 N N . LEU A 1 301 ? 28.384 27.188 -0.176 1.00 58.19 301 LEU A N 1
ATOM 2344 C CA . LEU A 1 301 ? 29.370 26.600 0.733 1.00 58.19 301 LEU A CA 1
ATOM 2345 C C . LEU A 1 301 ? 30.732 26.383 0.049 1.00 58.19 301 LEU A C 1
ATOM 2347 O O . LEU A 1 301 ? 31.765 26.660 0.647 1.00 58.19 301 LEU A O 1
ATOM 2351 N N . TYR A 1 302 ? 30.743 25.926 -1.207 1.00 72.38 302 TYR A N 1
ATOM 2352 C CA . TYR A 1 302 ? 31.983 25.739 -1.966 1.00 72.38 302 TYR A CA 1
ATOM 2353 C C . TYR A 1 302 ? 32.665 27.075 -2.295 1.00 72.38 302 TYR A C 1
ATOM 2355 O O . TYR A 1 302 ? 33.871 27.205 -2.101 1.00 72.38 302 TYR A O 1
ATOM 2363 N N . GLU A 1 303 ? 31.909 28.095 -2.709 1.00 68.44 303 GLU A N 1
ATOM 2364 C CA . GLU A 1 303 ? 32.449 29.444 -2.933 1.00 68.44 303 GLU A CA 1
ATOM 2365 C C . GLU A 1 303 ? 32.997 30.070 -1.641 1.00 68.44 303 GLU A C 1
ATOM 2367 O O . GLU A 1 303 ? 34.064 30.684 -1.659 1.00 68.44 303 GLU A O 1
ATOM 2372 N N . TRP A 1 304 ? 32.342 29.850 -0.497 1.00 75.12 304 TRP A N 1
ATOM 2373 C CA . TRP A 1 304 ? 32.844 30.288 0.810 1.00 75.12 304 TRP A CA 1
ATOM 2374 C C . TRP A 1 304 ? 34.126 29.560 1.225 1.00 75.12 304 TRP A C 1
ATOM 2376 O O . TRP A 1 304 ? 35.049 30.187 1.741 1.00 75.12 304 TRP A O 1
ATOM 2386 N N . ILE A 1 305 ? 34.226 28.253 0.971 1.00 79.38 305 ILE A N 1
ATOM 2387 C CA . ILE A 1 305 ? 35.439 27.476 1.267 1.00 79.38 305 ILE A CA 1
ATOM 2388 C C . ILE A 1 305 ? 36.602 27.935 0.379 1.00 79.38 305 ILE A C 1
ATOM 2390 O O . ILE A 1 305 ? 37.704 28.157 0.871 1.00 79.38 305 ILE A O 1
ATOM 2394 N N . VAL A 1 306 ? 36.370 28.139 -0.920 1.00 83.81 306 VAL A N 1
ATOM 2395 C CA . VAL A 1 306 ? 37.422 28.597 -1.841 1.00 83.81 306 VAL A CA 1
ATOM 2396 C C . VAL A 1 306 ? 37.888 30.013 -1.490 1.00 83.81 306 VAL A C 1
ATOM 2398 O O . VAL A 1 306 ? 39.091 30.268 -1.454 1.00 83.81 306 VAL A O 1
ATOM 2401 N N . THR A 1 307 ? 36.966 30.926 -1.177 1.00 80.25 307 THR A N 1
ATOM 2402 C CA . THR A 1 307 ? 37.321 32.302 -0.789 1.00 80.25 307 THR A CA 1
ATOM 2403 C C . THR A 1 307 ? 38.056 32.360 0.551 1.00 80.25 307 THR A C 1
ATOM 2405 O O . THR A 1 307 ? 39.046 33.082 0.665 1.00 80.25 307 THR A O 1
ATOM 2408 N N . THR A 1 308 ? 37.650 31.568 1.547 1.00 80.31 308 THR A N 1
ATOM 2409 C CA . THR A 1 308 ? 38.353 31.502 2.842 1.00 80.31 308 THR A CA 1
ATOM 2410 C C . THR A 1 308 ? 39.749 30.900 2.717 1.00 80.31 308 THR A C 1
ATOM 2412 O O . THR A 1 308 ? 40.694 31.464 3.265 1.00 80.31 308 THR A O 1
ATOM 2415 N N . VAL A 1 309 ? 39.924 29.823 1.946 1.00 86.81 309 VAL A N 1
ATOM 2416 C CA . VAL A 1 309 ? 41.254 29.244 1.683 1.00 86.81 309 VAL A CA 1
ATOM 2417 C C . VAL A 1 309 ? 42.160 30.248 0.967 1.00 86.81 309 VAL A C 1
ATOM 2419 O O . VAL A 1 309 ? 43.320 30.404 1.349 1.00 86.81 309 VAL A O 1
ATOM 2422 N N . LEU A 1 310 ? 41.638 30.983 -0.020 1.00 89.25 310 LEU A N 1
ATOM 2423 C CA . LEU A 1 310 ? 42.407 32.002 -0.734 1.00 89.25 310 LEU A CA 1
ATOM 2424 C C . LEU A 1 310 ? 42.844 33.149 0.194 1.00 89.25 310 LEU A C 1
ATOM 2426 O O . LEU A 1 310 ? 44.001 33.561 0.152 1.00 89.25 310 LEU A O 1
ATOM 2430 N N . LEU A 1 311 ? 41.954 33.627 1.070 1.00 88.00 311 LEU A N 1
ATOM 2431 C CA . LEU A 1 311 ? 42.276 34.671 2.051 1.00 88.00 311 LEU A CA 1
ATOM 2432 C C . LEU A 1 311 ? 43.336 34.219 3.061 1.00 88.00 311 LEU A C 1
ATOM 2434 O O . LEU A 1 311 ? 44.235 34.994 3.389 1.00 88.00 311 LEU A O 1
ATOM 2438 N N . VAL A 1 312 ? 43.274 32.966 3.519 1.00 87.25 312 VAL A N 1
ATOM 2439 C CA . VAL A 1 312 ? 44.283 32.397 4.425 1.00 87.25 312 VAL A CA 1
ATOM 2440 C C . VAL A 1 312 ? 45.645 32.304 3.737 1.00 87.25 312 VAL A C 1
ATOM 2442 O O . VAL A 1 312 ? 46.650 32.678 4.337 1.00 87.25 312 VAL A O 1
ATOM 2445 N N . LEU A 1 313 ? 45.695 31.881 2.470 1.00 87.19 313 LEU A N 1
ATOM 2446 C CA . LEU A 1 313 ? 46.945 31.827 1.705 1.00 87.19 313 LEU A CA 1
ATOM 2447 C C . LEU A 1 313 ? 47.552 33.218 1.482 1.00 87.19 313 LEU A C 1
ATOM 2449 O O . LEU A 1 313 ? 48.763 33.382 1.616 1.00 87.19 313 LEU A O 1
ATOM 2453 N N . ILE A 1 314 ? 46.723 34.230 1.203 1.00 86.38 314 ILE A N 1
ATOM 2454 C CA . ILE A 1 314 ? 47.174 35.623 1.071 1.00 86.38 314 ILE A CA 1
ATOM 2455 C C . ILE A 1 314 ? 47.713 36.139 2.412 1.00 86.38 314 ILE A C 1
ATOM 2457 O O . ILE A 1 314 ? 48.806 36.699 2.459 1.00 86.38 314 ILE A O 1
ATOM 2461 N N . SER A 1 315 ? 46.994 35.910 3.515 1.00 82.25 315 SER A N 1
ATOM 2462 C CA . SER A 1 315 ? 47.445 36.302 4.856 1.00 82.25 315 SER A CA 1
ATOM 2463 C C . SER A 1 315 ? 48.770 35.639 5.235 1.00 82.25 315 SER A C 1
ATOM 2465 O O . SER A 1 315 ? 49.634 36.296 5.816 1.00 82.25 315 SER A O 1
ATOM 2467 N N . LEU A 1 316 ? 48.949 34.363 4.890 1.00 83.31 316 LEU A N 1
ATOM 2468 C CA . LEU A 1 316 ? 50.182 33.631 5.155 1.00 83.31 316 LEU A CA 1
ATOM 2469 C C . LEU A 1 316 ? 51.349 34.175 4.317 1.00 83.31 316 LEU A C 1
ATOM 2471 O O . LEU A 1 316 ? 52.457 34.302 4.831 1.00 83.31 316 LEU A O 1
ATOM 2475 N N . ALA A 1 317 ? 51.103 34.563 3.062 1.00 78.56 317 ALA A N 1
ATOM 2476 C CA . ALA A 1 317 ? 52.116 35.184 2.210 1.00 78.56 317 ALA A CA 1
ATOM 2477 C C . ALA A 1 317 ? 52.612 36.528 2.777 1.00 78.56 317 ALA A C 1
ATOM 2479 O O . ALA A 1 317 ? 53.817 36.770 2.793 1.00 78.56 317 ALA A O 1
ATOM 2480 N N . PHE A 1 318 ? 51.713 37.360 3.319 1.00 78.94 318 PHE A N 1
ATOM 2481 C CA . PHE A 1 318 ? 52.082 38.619 3.983 1.00 78.94 318 PHE A CA 1
ATOM 2482 C C . PHE A 1 318 ? 52.873 38.416 5.283 1.00 78.94 318 PHE A C 1
ATOM 2484 O O . PHE A 1 318 ? 53.680 39.270 5.646 1.00 78.94 318 PHE A O 1
ATOM 2491 N N . LEU A 1 319 ? 52.677 37.290 5.975 1.00 74.62 319 LEU A N 1
ATOM 2492 C CA . LEU A 1 319 ? 53.419 36.964 7.196 1.00 74.62 319 LEU A CA 1
ATOM 2493 C C . LEU A 1 319 ? 54.861 36.509 6.907 1.00 74.62 319 LEU A C 1
ATOM 2495 O O . LEU A 1 319 ? 55.728 36.621 7.771 1.00 74.62 319 LEU A O 1
ATOM 2499 N N . ILE A 1 320 ? 55.110 35.978 5.705 1.00 74.06 320 ILE A N 1
ATOM 2500 C CA . ILE A 1 320 ? 56.405 35.412 5.300 1.00 74.06 320 ILE A CA 1
ATOM 2501 C C . ILE A 1 320 ? 57.274 36.449 4.567 1.00 74.06 320 ILE A C 1
ATOM 2503 O O . ILE A 1 320 ? 58.489 36.277 4.491 1.00 74.06 320 ILE A O 1
ATOM 2507 N N . THR A 1 321 ? 56.707 37.553 4.067 1.00 64.06 321 THR A N 1
ATOM 2508 C CA . THR A 1 321 ? 57.510 38.649 3.504 1.00 64.06 321 THR A CA 1
ATOM 2509 C C . THR A 1 321 ? 58.202 39.443 4.619 1.00 64.06 321 THR A C 1
ATOM 2511 O O . THR A 1 321 ? 57.512 40.107 5.397 1.00 64.06 321 THR A O 1
ATOM 2514 N N . PRO A 1 322 ? 59.546 39.430 4.718 1.00 61.66 322 PRO A N 1
ATOM 2515 C CA . PRO A 1 322 ? 60.248 40.195 5.735 1.00 61.66 322 PRO A CA 1
ATOM 2516 C C . PRO A 1 322 ? 60.164 41.687 5.407 1.00 61.66 322 PRO A C 1
ATOM 2518 O O . PRO A 1 322 ? 60.599 42.131 4.343 1.00 61.66 322 PRO A O 1
ATOM 2521 N N . ILE A 1 323 ? 59.629 42.468 6.345 1.00 60.16 323 ILE A N 1
ATOM 2522 C CA . ILE A 1 323 ? 59.694 43.932 6.333 1.00 60.16 323 ILE A CA 1
ATOM 2523 C C . ILE A 1 323 ? 61.153 44.321 6.605 1.00 60.16 323 ILE A C 1
ATOM 2525 O O . ILE A 1 323 ? 61.590 44.418 7.750 1.00 60.16 323 ILE A O 1
ATOM 2529 N N . GLY A 1 324 ? 61.928 44.481 5.534 1.00 42.84 324 GLY A N 1
ATOM 2530 C CA . GLY A 1 324 ? 63.291 45.000 5.583 1.00 42.84 324 GLY A CA 1
ATOM 2531 C C . GLY A 1 324 ? 63.284 46.523 5.662 1.00 42.84 324 GLY A C 1
ATOM 2532 O O . GLY A 1 324 ? 63.050 47.195 4.660 1.00 42.84 324 GLY A O 1
ATOM 2533 N N . ALA A 1 325 ? 63.536 47.049 6.862 1.00 38.84 325 ALA A N 1
ATOM 2534 C CA . ALA A 1 325 ? 63.895 48.444 7.096 1.00 38.84 325 ALA A CA 1
ATOM 2535 C C . ALA A 1 325 ? 65.235 48.779 6.414 1.00 38.84 325 ALA A C 1
ATOM 2537 O O . ALA A 1 325 ? 66.128 47.936 6.329 1.00 38.84 325 ALA A O 1
ATOM 2538 N N . GLY A 1 326 ? 65.339 50.002 5.896 1.00 38.06 326 GLY A N 1
ATOM 2539 C CA . GLY A 1 326 ? 66.467 50.453 5.088 1.00 38.06 326 GLY A CA 1
ATOM 2540 C C . GLY A 1 326 ? 67.740 50.734 5.880 1.00 38.06 326 GLY A C 1
ATOM 2541 O O . GLY A 1 326 ? 67.687 50.976 7.081 1.00 38.06 326 GLY A O 1
ATOM 2542 N N . ASP A 1 327 ? 68.864 50.802 5.166 1.00 38.16 327 ASP A N 1
ATOM 2543 C CA . ASP A 1 327 ? 69.919 51.750 5.503 1.00 38.16 327 ASP A CA 1
ATOM 2544 C C . ASP A 1 327 ? 70.763 52.147 4.281 1.00 38.16 327 ASP A C 1
ATOM 2546 O O . ASP A 1 327 ? 70.852 51.467 3.260 1.00 38.16 327 ASP A O 1
ATOM 2550 N N . THR A 1 328 ? 71.304 53.341 4.425 1.00 40.88 328 THR A N 1
ATOM 2551 C CA . THR A 1 328 ? 71.973 54.244 3.501 1.00 40.88 328 THR A CA 1
ATOM 2552 C C . THR A 1 328 ? 73.415 53.840 3.155 1.00 40.88 328 THR A C 1
ATOM 2554 O O . THR A 1 328 ? 74.121 53.278 3.984 1.00 40.88 328 THR A O 1
ATOM 2557 N N . ALA A 1 329 ? 73.876 54.200 1.941 1.00 35.78 329 ALA A N 1
ATOM 2558 C CA . ALA A 1 329 ? 75.135 54.928 1.666 1.00 35.78 329 ALA A CA 1
ATOM 2559 C C . ALA A 1 329 ? 75.854 54.550 0.343 1.00 35.78 329 ALA A C 1
ATOM 2561 O O . ALA A 1 329 ? 76.278 53.420 0.133 1.00 35.78 329 ALA A O 1
ATOM 2562 N N . LYS A 1 330 ? 76.148 55.613 -0.429 1.00 37.66 330 LYS A N 1
ATOM 2563 C CA . LYS A 1 330 ? 77.330 55.859 -1.293 1.00 37.66 330 LYS A CA 1
ATOM 2564 C C . LYS A 1 330 ? 77.382 55.291 -2.724 1.00 37.66 330 LYS A C 1
ATOM 2566 O O . LYS A 1 330 ? 77.976 54.262 -3.012 1.00 37.66 330 LYS A O 1
ATOM 2571 N N . THR A 1 331 ? 76.892 56.135 -3.633 1.00 41.50 331 THR A N 1
ATOM 2572 C CA . THR A 1 331 ? 77.565 56.686 -4.829 1.00 41.50 331 THR A CA 1
ATOM 2573 C C . THR A 1 331 ? 78.910 56.072 -5.249 1.00 41.50 331 THR A C 1
ATOM 2575 O O . THR A 1 331 ? 79.930 56.298 -4.595 1.00 41.50 331 THR A O 1
ATOM 2578 N N . LYS A 1 332 ? 78.957 55.499 -6.459 1.00 34.69 332 LYS A N 1
ATOM 2579 C CA . LYS A 1 332 ? 80.104 55.663 -7.365 1.00 34.69 332 LYS A CA 1
ATOM 2580 C C . LYS A 1 332 ? 79.668 55.558 -8.831 1.00 34.69 332 LYS A C 1
ATOM 2582 O O . LYS A 1 332 ? 79.041 54.587 -9.234 1.00 34.69 332 LYS A O 1
ATOM 2587 N N . MET A 1 333 ? 79.966 56.625 -9.569 1.00 34.44 333 MET A N 1
ATOM 2588 C CA . MET A 1 333 ? 79.835 56.779 -11.019 1.00 34.44 333 MET A CA 1
ATOM 2589 C C . MET A 1 333 ? 80.914 55.988 -11.785 1.00 34.44 333 MET A C 1
ATOM 2591 O O . MET A 1 333 ? 81.895 55.575 -11.165 1.00 34.44 333 MET A O 1
ATOM 2595 N N . ILE A 1 334 ? 80.781 56.001 -13.128 1.00 36.38 334 ILE A N 1
ATOM 2596 C CA . ILE A 1 334 ? 81.797 55.745 -14.183 1.00 36.38 334 ILE A CA 1
ATOM 2597 C C . ILE A 1 334 ? 81.772 54.266 -14.652 1.00 36.38 334 ILE A C 1
ATOM 2599 O O . ILE A 1 334 ? 81.826 53.378 -13.817 1.00 36.38 334 ILE A O 1
ATOM 2603 N N . GLU A 1 335 ? 81.631 53.867 -15.925 1.00 35.47 335 GLU A N 1
ATOM 2604 C CA . GLU A 1 335 ? 81.836 54.492 -17.245 1.00 35.47 335 GLU A CA 1
ATOM 2605 C C . GLU A 1 335 ? 81.088 53.675 -18.324 1.00 35.47 335 GLU A C 1
ATOM 2607 O O . GLU A 1 335 ? 80.963 52.456 -18.209 1.00 35.47 335 GLU A O 1
ATOM 2612 N N . VAL A 1 336 ? 80.662 54.333 -19.404 1.00 42.97 336 VAL A N 1
ATOM 2613 C CA . VAL A 1 336 ? 80.332 53.717 -20.705 1.00 42.97 336 VAL A CA 1
ATOM 2614 C C . VAL A 1 336 ? 81.552 53.930 -21.606 1.00 42.97 336 VAL A C 1
ATOM 2616 O O . VAL A 1 336 ? 82.114 55.025 -21.571 1.00 42.97 336 VAL A O 1
ATOM 2619 N N . PRO A 1 337 ? 81.960 52.958 -22.439 1.00 46.34 337 PRO A N 1
ATOM 2620 C CA . PRO A 1 337 ? 81.977 53.297 -23.864 1.00 46.34 337 PRO A CA 1
ATOM 2621 C C . PRO A 1 337 ? 81.587 52.148 -24.817 1.00 46.34 337 PRO A C 1
ATOM 2623 O O . PRO A 1 337 ? 81.495 50.989 -24.414 1.00 46.34 337 PRO A O 1
ATOM 2626 N N . PRO A 1 338 ? 81.309 52.489 -26.090 1.00 50.78 338 PRO A N 1
ATOM 2627 C CA . PRO A 1 338 ? 80.429 51.735 -26.973 1.00 50.78 338 PRO A CA 1
ATOM 2628 C C . PRO A 1 338 ? 81.174 51.110 -28.164 1.00 50.78 338 PRO A C 1
ATOM 2630 O O . PRO A 1 338 ? 82.371 51.311 -28.338 1.00 50.78 338 PRO A O 1
ATOM 2633 N N . ALA A 1 339 ? 80.422 50.417 -29.024 1.00 36.38 339 ALA A N 1
ATOM 2634 C CA . ALA A 1 339 ? 80.306 50.712 -30.463 1.00 36.38 339 ALA A CA 1
ATOM 2635 C C . ALA A 1 339 ? 80.090 49.431 -31.272 1.00 36.38 339 ALA A C 1
ATOM 2637 O O . ALA A 1 339 ? 80.928 48.536 -31.256 1.00 36.38 339 ALA A O 1
ATOM 2638 N N . HIS A 1 340 ? 79.012 49.391 -32.056 1.00 33.66 340 HIS A N 1
ATOM 2639 C CA . HIS A 1 340 ? 78.955 48.636 -33.305 1.00 33.66 340 HIS A CA 1
ATOM 2640 C C . HIS A 1 340 ? 78.443 49.580 -34.396 1.00 33.66 340 HIS A C 1
ATOM 2642 O O . HIS A 1 340 ? 77.332 50.097 -34.315 1.00 33.66 340 HIS A O 1
ATOM 2648 N N . GLY A 1 341 ? 79.278 49.792 -35.408 1.00 35.78 341 GLY A N 1
ATOM 2649 C CA . GLY A 1 341 ? 78.927 50.321 -36.721 1.00 35.78 341 GLY A CA 1
ATOM 2650 C C . GLY A 1 341 ? 79.761 49.540 -37.747 1.00 35.78 341 GLY A C 1
ATOM 2651 O O . GLY A 1 341 ? 80.961 49.384 -37.514 1.00 35.78 341 GLY A O 1
ATOM 2652 N N . PRO A 1 342 ? 79.164 48.964 -38.806 1.00 46.47 342 PRO A N 1
ATOM 2653 C CA . PRO A 1 342 ? 79.778 47.891 -39.586 1.00 46.47 342 PRO A CA 1
ATOM 2654 C C . PRO A 1 342 ? 80.653 48.423 -40.729 1.00 46.47 342 PRO A C 1
ATOM 2656 O O . PRO A 1 342 ? 80.354 49.458 -41.321 1.00 46.47 342 PRO A O 1
ATOM 2659 N N . ALA A 1 343 ? 81.702 47.676 -41.081 1.00 38.53 343 ALA A N 1
ATOM 2660 C CA . ALA A 1 343 ? 82.550 47.936 -42.242 1.00 38.53 343 ALA A CA 1
ATOM 2661 C C . ALA A 1 343 ? 82.328 46.860 -43.318 1.00 38.53 343 ALA A C 1
ATOM 2663 O O . ALA A 1 343 ? 82.471 45.664 -43.065 1.00 38.53 343 ALA A O 1
ATOM 2664 N N . ILE A 1 344 ? 81.975 47.307 -44.521 1.00 39.03 344 ILE A N 1
ATOM 2665 C CA . ILE A 1 344 ? 81.843 46.513 -45.744 1.00 39.03 344 ILE A CA 1
ATOM 2666 C C . ILE A 1 344 ? 83.130 46.701 -46.565 1.00 39.03 344 ILE A C 1
ATOM 2668 O O . ILE A 1 344 ? 83.329 47.809 -47.045 1.00 39.03 344 ILE A O 1
ATOM 2672 N N . LEU A 1 345 ? 83.909 45.609 -46.734 1.00 36.03 345 LEU A N 1
ATOM 2673 C CA . LEU A 1 345 ? 84.751 45.197 -47.896 1.00 36.03 345 LEU A CA 1
ATOM 2674 C C . LEU A 1 345 ? 85.775 46.217 -48.494 1.00 36.03 345 LEU A C 1
ATOM 2676 O O . LEU A 1 345 ? 85.762 47.378 -48.110 1.00 36.03 345 LEU A O 1
ATOM 2680 N N . PRO A 1 346 ? 86.648 45.869 -49.480 1.00 43.28 346 PRO A N 1
ATOM 2681 C CA . PRO A 1 346 ? 86.910 44.574 -50.139 1.00 43.28 346 PRO A CA 1
ATOM 2682 C C . PRO A 1 346 ? 88.413 44.224 -50.386 1.00 43.28 346 PRO A C 1
ATOM 2684 O O . PRO A 1 346 ? 89.305 45.031 -50.157 1.00 43.28 346 PRO A O 1
ATOM 2687 N N . LEU A 1 347 ? 88.629 43.042 -50.999 1.00 34.06 347 LEU A N 1
ATOM 2688 C CA . LEU A 1 347 ? 89.683 42.687 -51.983 1.00 34.06 347 LEU A CA 1
ATOM 2689 C C . LEU A 1 347 ? 91.161 42.712 -51.530 1.00 34.06 347 LEU A C 1
ATOM 2691 O O . LEU A 1 347 ? 91.806 43.756 -51.555 1.00 34.06 347 LEU A O 1
ATOM 2695 N N . LYS A 1 348 ? 91.779 41.536 -51.364 1.00 35.50 348 LYS A N 1
ATOM 2696 C CA . LYS A 1 348 ? 92.400 40.741 -52.443 1.00 35.50 348 LYS A CA 1
ATOM 2697 C C . LYS A 1 348 ? 92.795 39.355 -51.944 1.00 35.50 348 LYS A C 1
ATOM 2699 O O . LYS A 1 348 ? 93.105 39.251 -50.738 1.00 35.50 348 LYS A O 1
#